Protein AF-A0A355CNF0-F1 (afdb_monomer)

Radius of gyration: 29.12 Å; Cα contacts (8 Å, |Δi|>4): 252; chains: 1; bounding box: 83×30×87 Å

Sequence (185 aa):
MKVRSLLGLTIGLTILCAWSLSVFAQSRQATGNSQMISWPQNVAQQPKSQLITWREFVEQGGGREIRTDYDLPEEFRNGFVYFNYKLSAIQAYIFNSGLSSYPPLNGGIESIDAALGEKYVKSGKAIKFYWNLGNSGLKYANDTQVRFSEKGTGRFGSTYLTAPFMTNEQISRILRSGRPIPQKN

Solvent-accessible surface area (backbone atoms only — not comparable to full-atom values): 11345 Å² total; per-residue (Å²): 132,88,79,90,87,81,84,87,86,89,83,82,89,85,90,89,81,87,84,89,84,89,78,91,76,87,78,76,92,75,94,71,96,68,85,74,79,75,71,76,83,71,69,73,69,69,76,75,62,89,60,46,27,44,49,56,40,44,76,68,25,43,46,100,87,48,49,66,42,59,67,54,60,67,51,40,31,61,1,46,40,29,44,45,83,50,101,45,33,42,34,38,41,27,27,41,55,84,59,96,70,79,85,72,59,44,90,85,43,61,20,54,59,62,72,59,51,51,52,34,21,74,70,58,48,18,37,32,42,36,41,38,70,32,74,82,18,58,77,30,56,82,45,90,56,74,46,70,90,51,87,29,32,39,32,41,35,31,38,32,43,38,32,65,81,46,53,72,66,57,47,44,52,30,61,69,48,55,38,77,35,65,73,76,129

Foldseek 3Di:
DDDDDDDDDDDDDDDDDDDDDDDDDDDDDDDDDDPPPPDPPPVVPPPPPPWDALLVCLVQCHDPPDFKDWDDDPQQNRFTWAWDDDPFKIKIKGFGVPDPDDDDDDPPHSHDDVVVSVVCLVVQRIKMKMAGNDPVLQVQQVPPDWDDPDQQWIDHRRMIIHRNPDHPVVRRRGVVRIDGRDHDD

Secondary structure (DSSP, 8-state):
-------------------------------------------------SPPBHHHHHHTT--SS--EE----HHHHTSBEEEEEETTEEEEEEE-TT-S--PPPSTTSS---HHHHHHHHHTTSEEEEEEE-SHHHHTTTT--S-EEEETTEEEETTEEEE-TTS-HHHHHHHHHT-EEPPP--

Nearest PDB structures (foldseek):
  6o09-assembly1_H-3  TM=2.555E-01  e=1.027E+00  Arabidopsis thaliana
  7eb4-assembly1_B  TM=2.083E-01  e=8.806E+00  Severe acute respiratory syndrome coronavirus 2

Mean predicted aligned error: 14.01 Å

pLDDT: mean 78.68, std 22.69, range [30.06, 98.62]

Structure (mmCIF, N/CA/C/O backbone):
data_AF-A0A355CNF0-F1
#
_entry.id   AF-A0A355CNF0-F1
#
loop_
_atom_site.group_PDB
_atom_site.id
_atom_site.type_symbol
_atom_site.label_atom_id
_atom_site.label_alt_id
_atom_site.label_comp_id
_atom_site.label_asym_id
_atom_site.label_entity_id
_atom_site.label_seq_id
_atom_site.pdbx_PDB_ins_code
_atom_site.Cartn_x
_atom_site.Cartn_y
_atom_site.Cartn_z
_atom_site.occupancy
_atom_site.B_iso_or_equiv
_atom_site.auth_seq_id
_atom_site.auth_comp_id
_atom_site.auth_asym_id
_atom_site.auth_atom_id
_atom_site.pdbx_PDB_model_num
ATOM 1 N N . MET A 1 1 ? -24.088 1.844 60.755 1.00 36.91 1 MET A N 1
ATOM 2 C CA . MET A 1 1 ? -25.258 1.806 61.664 1.00 36.91 1 MET A CA 1
ATOM 3 C C . MET A 1 1 ? -26.356 2.669 61.062 1.00 36.91 1 MET A C 1
ATOM 5 O O . MET A 1 1 ? -26.057 3.822 60.815 1.00 36.91 1 MET A O 1
ATOM 9 N N . LYS A 1 2 ? -27.553 2.085 60.858 1.00 36.38 2 LYS A N 1
ATOM 10 C CA . LYS A 1 2 ? -28.899 2.704 60.747 1.00 36.38 2 LYS A CA 1
ATOM 11 C C . LYS A 1 2 ? -29.110 3.881 59.750 1.00 36.38 2 LYS A C 1
ATOM 13 O O . LYS A 1 2 ? -28.390 4.854 59.806 1.00 36.38 2 LYS A O 1
ATOM 18 N N . VAL A 1 3 ? -30.152 3.954 58.911 1.00 39.88 3 VAL A N 1
ATOM 19 C CA . VAL A 1 3 ? -31.295 3.077 58.589 1.00 39.88 3 VAL A CA 1
ATOM 20 C C . VAL A 1 3 ? -32.157 3.801 57.521 1.00 39.88 3 VAL A C 1
ATOM 22 O O . VAL A 1 3 ? -32.338 5.003 57.655 1.00 39.88 3 VAL A O 1
ATOM 25 N N . ARG A 1 4 ? -32.742 3.032 56.575 1.00 43.66 4 ARG A N 1
ATOM 26 C CA . ARG A 1 4 ? -34.015 3.250 55.816 1.00 43.66 4 ARG A CA 1
ATOM 27 C C . ARG A 1 4 ? -34.110 4.433 54.832 1.00 43.66 4 ARG A C 1
ATOM 29 O O . ARG A 1 4 ? -33.494 5.457 55.043 1.00 43.66 4 ARG A O 1
ATOM 36 N N . SER A 1 5 ? -34.950 4.447 53.794 1.00 49.38 5 SER A N 1
ATOM 37 C CA . SER A 1 5 ? -35.846 3.534 53.041 1.00 49.38 5 SER A CA 1
ATOM 38 C C . SER A 1 5 ? -36.840 4.476 52.335 1.00 49.38 5 SER A C 1
ATOM 40 O O . SER A 1 5 ? -37.180 5.487 52.940 1.00 49.38 5 SER A O 1
ATOM 42 N N . LEU A 1 6 ? -37.291 4.146 51.117 1.00 44.94 6 LEU A N 1
ATOM 43 C CA . LEU A 1 6 ? -38.686 4.173 50.608 1.00 44.94 6 LEU A CA 1
ATOM 44 C C . LEU A 1 6 ? -38.668 4.371 49.075 1.00 44.94 6 LEU A C 1
ATOM 46 O O . LEU A 1 6 ? -38.054 5.308 48.583 1.00 44.94 6 LEU A O 1
ATOM 50 N N . LEU A 1 7 ? -39.097 3.349 48.313 1.00 42.34 7 LEU A N 1
ATOM 51 C CA . LEU A 1 7 ? -40.424 3.240 47.657 1.00 42.34 7 LEU A CA 1
ATOM 52 C C . LEU A 1 7 ? -40.545 4.250 46.494 1.00 42.34 7 LEU A C 1
ATOM 54 O O . LEU A 1 7 ? -40.505 5.446 46.717 1.00 42.34 7 LEU A O 1
ATOM 58 N N . GLY A 1 8 ? -40.602 3.871 45.216 1.00 41.47 8 GLY A N 1
ATOM 59 C CA . GLY A 1 8 ? -41.367 2.786 44.605 1.00 41.47 8 GLY A CA 1
ATOM 60 C C . GLY A 1 8 ? -42.727 3.333 44.175 1.00 41.47 8 GLY A C 1
ATOM 61 O O . GLY A 1 8 ? -43.531 3.602 45.053 1.00 41.47 8 GLY A O 1
ATOM 62 N N . LEU A 1 9 ? -42.992 3.489 42.869 1.00 44.53 9 LEU A N 1
ATOM 63 C CA . LEU A 1 9 ? -44.359 3.453 42.330 1.00 44.53 9 LEU A CA 1
ATOM 64 C C . LEU A 1 9 ? -44.397 3.293 40.795 1.00 44.53 9 LEU A C 1
ATOM 66 O O . LEU A 1 9 ? -43.860 4.094 40.036 1.00 44.53 9 LEU A O 1
ATOM 70 N N . THR A 1 10 ? -45.058 2.215 40.392 1.00 53.16 10 THR A N 1
ATOM 71 C CA . THR A 1 10 ? -45.581 1.812 39.078 1.00 53.16 10 THR A CA 1
ATOM 72 C C . THR A 1 10 ? -46.807 2.618 38.647 1.00 53.16 10 THR A C 1
ATOM 74 O O . THR A 1 10 ? -47.690 2.801 39.476 1.00 53.16 10 THR A O 1
ATOM 77 N N . ILE A 1 11 ? -46.938 2.918 37.346 1.00 49.69 11 ILE A N 1
ATOM 78 C CA . ILE A 1 11 ? -48.202 3.057 36.575 1.00 49.69 11 ILE A CA 1
ATOM 79 C C . ILE A 1 11 ? -47.820 2.664 35.123 1.00 49.69 11 ILE A C 1
ATOM 81 O O . ILE A 1 11 ? -46.829 3.181 34.623 1.00 49.69 11 ILE A O 1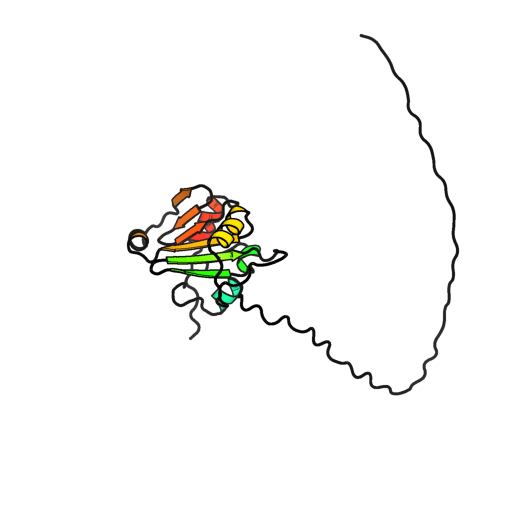
ATOM 85 N N . GLY A 1 12 ? -48.379 1.673 34.414 1.00 38.53 12 GLY A N 1
ATOM 86 C CA . GLY A 1 12 ? -49.783 1.280 34.220 1.00 38.53 12 GLY A CA 1
ATOM 87 C C . GLY A 1 12 ? -50.259 1.801 32.846 1.00 38.53 12 GLY A C 1
ATOM 88 O O . GLY A 1 12 ? -50.533 2.985 32.728 1.00 38.53 12 GLY A O 1
ATOM 89 N N . LEU A 1 13 ? -50.089 1.040 31.750 1.00 42.41 13 LEU A N 1
ATOM 90 C CA . LEU A 1 13 ? -51.150 0.401 30.926 1.00 42.41 13 LEU A CA 1
ATOM 91 C C . LEU A 1 13 ? -52.386 1.303 30.663 1.00 42.41 13 LEU A C 1
ATOM 93 O O . LEU A 1 13 ? -53.037 1.717 31.613 1.00 42.41 13 LEU A O 1
ATOM 97 N N . THR A 1 14 ? -52.806 1.612 29.424 1.00 47.91 14 THR A N 1
ATOM 98 C CA . THR A 1 14 ? -53.791 0.824 28.630 1.00 47.91 14 THR A CA 1
ATOM 99 C C . THR A 1 14 ? -54.139 1.545 27.293 1.00 47.91 14 THR A C 1
ATOM 101 O O . THR A 1 14 ? -54.145 2.769 27.278 1.00 47.91 14 THR A O 1
ATOM 104 N N . ILE A 1 15 ? -54.144 0.877 26.117 1.00 48.16 15 ILE A N 1
ATOM 105 C CA . ILE A 1 15 ? -55.213 0.183 25.319 1.00 48.16 15 ILE A CA 1
ATOM 106 C C . ILE A 1 15 ? -55.949 1.085 24.278 1.00 48.16 15 ILE A C 1
ATOM 108 O O . ILE A 1 15 ? -56.261 2.234 24.562 1.00 48.16 15 ILE A O 1
ATOM 112 N N . LEU A 1 16 ? -56.297 0.448 23.137 1.00 42.03 16 LEU A N 1
ATOM 113 C CA . LEU A 1 16 ? -57.424 0.653 22.183 1.00 42.03 16 LEU A CA 1
ATOM 114 C C . LEU A 1 16 ? -57.065 1.414 20.894 1.00 42.0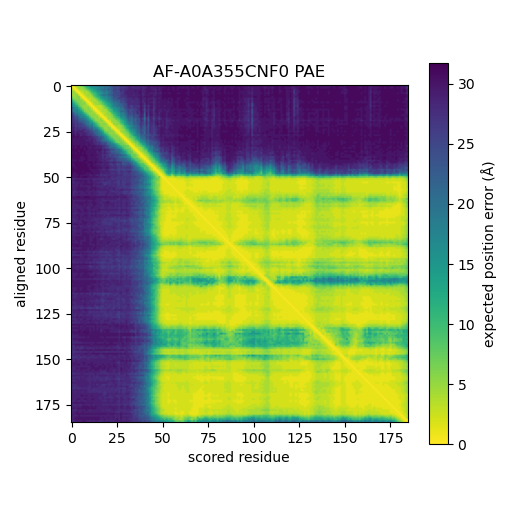3 16 LEU A C 1
ATOM 116 O O . LEU A 1 16 ? -56.409 2.439 20.952 1.00 42.03 16 LEU A O 1
ATOM 120 N N . CYS A 1 17 ? -57.511 1.054 19.685 1.00 39.25 17 CYS A N 1
ATOM 121 C CA . CYS A 1 17 ? -58.274 -0.065 19.100 1.00 39.25 17 CYS A CA 1
ATOM 122 C C . CYS A 1 17 ? -58.258 0.202 17.568 1.00 39.25 17 CYS A C 1
ATOM 124 O O . CYS A 1 17 ? -58.326 1.357 17.171 1.00 39.25 17 CYS A O 1
ATOM 126 N N . ALA A 1 18 ? -57.974 -0.765 16.690 1.00 42.16 18 ALA A N 1
ATOM 127 C CA . ALA A 1 18 ? -58.910 -1.703 16.049 1.00 42.16 18 ALA A CA 1
ATOM 128 C C . ALA A 1 18 ? -59.442 -1.257 14.661 1.00 42.16 18 ALA A C 1
ATOM 130 O O . ALA A 1 18 ? -59.510 -0.070 14.363 1.00 42.16 18 ALA A O 1
ATOM 131 N N . TRP A 1 19 ? -59.880 -2.276 13.899 1.00 39.56 19 TRP A N 1
ATOM 132 C CA . TRP A 1 19 ? -60.710 -2.275 12.674 1.00 39.56 19 TRP A CA 1
ATOM 133 C C . TRP A 1 19 ? -59.947 -2.066 11.348 1.00 39.56 19 TRP A C 1
ATOM 135 O O . TRP A 1 19 ? -59.514 -0.970 11.028 1.00 39.56 19 TRP A O 1
ATOM 145 N N . SER A 1 20 ? -59.549 -3.132 10.638 1.00 52.66 20 SER A N 1
ATOM 146 C CA . SER A 1 20 ? -60.327 -4.083 9.803 1.00 52.66 20 SER A CA 1
ATOM 147 C C . SER A 1 20 ? -60.539 -3.589 8.371 1.00 52.66 20 SER A C 1
ATOM 149 O O . SER A 1 20 ? -61.076 -2.505 8.192 1.00 52.66 20 SER A O 1
ATOM 151 N N . LEU A 1 21 ? -60.228 -4.433 7.380 1.00 46.16 21 LEU A N 1
ATOM 152 C CA . LEU A 1 21 ? -61.152 -4.836 6.308 1.00 46.16 21 LEU A CA 1
ATOM 153 C C . LEU A 1 21 ? -60.469 -5.855 5.385 1.00 46.16 21 LEU A C 1
ATOM 155 O O . LEU A 1 21 ? -59.469 -5.575 4.730 1.00 46.16 21 LEU A O 1
ATOM 159 N N . SER A 1 22 ? -61.044 -7.052 5.349 1.00 51.06 22 SER A N 1
ATOM 160 C CA . SER A 1 22 ? -60.783 -8.077 4.346 1.00 51.06 22 SER A CA 1
ATOM 161 C C . SER A 1 22 ? -61.485 -7.692 3.046 1.00 51.06 22 SER A C 1
ATOM 163 O O . SER A 1 22 ? -62.677 -7.396 3.075 1.00 51.06 22 SER A O 1
ATOM 165 N N . VAL A 1 23 ? -60.809 -7.806 1.905 1.00 46.62 23 VAL A N 1
ATOM 166 C CA . VAL A 1 23 ? -61.485 -8.039 0.622 1.00 46.62 23 VAL A CA 1
ATOM 167 C C . VAL A 1 23 ? -60.742 -9.151 -0.105 1.00 46.62 23 VAL A C 1
ATOM 169 O O . VAL A 1 23 ? -59.674 -8.955 -0.677 1.00 46.62 23 VAL A O 1
ATOM 172 N N . PHE A 1 24 ? -61.339 -10.341 -0.066 1.00 49.62 24 PHE A N 1
ATOM 173 C CA . PHE A 1 24 ? -61.146 -11.353 -1.092 1.00 49.62 24 PHE A CA 1
ATOM 174 C C . PHE A 1 24 ? -61.821 -10.834 -2.365 1.00 49.62 24 PHE A C 1
ATOM 176 O O . PHE A 1 24 ? -63.043 -10.720 -2.413 1.00 49.62 24 PHE A O 1
ATOM 183 N N . ALA A 1 25 ? -61.034 -10.535 -3.394 1.00 45.22 25 ALA A N 1
ATOM 184 C CA . ALA A 1 25 ? -61.531 -10.406 -4.754 1.00 45.22 25 ALA A CA 1
ATOM 185 C C . ALA A 1 25 ? -60.879 -11.502 -5.598 1.00 45.22 25 ALA A C 1
ATOM 187 O O . ALA A 1 25 ? -59.701 -11.457 -5.942 1.00 45.22 25 ALA A O 1
ATOM 188 N N . GLN A 1 26 ? -61.685 -12.517 -5.879 1.00 45.78 26 GLN A N 1
ATOM 189 C CA . GLN A 1 26 ? -61.442 -13.559 -6.861 1.00 45.78 26 GLN A CA 1
ATOM 190 C C . GLN A 1 26 ? -61.526 -12.908 -8.251 1.00 45.78 26 GLN A C 1
ATOM 192 O O . GLN A 1 26 ? -62.620 -12.590 -8.716 1.00 45.78 26 GLN A O 1
ATOM 197 N N . SER A 1 27 ? -60.398 -12.689 -8.927 1.00 42.53 27 SER A N 1
ATOM 198 C CA . SER A 1 27 ? -60.416 -12.398 -10.361 1.00 42.53 27 SER A CA 1
ATOM 199 C C . SER A 1 27 ? -60.321 -13.711 -11.133 1.00 42.53 27 SER A C 1
ATOM 201 O O . SER A 1 27 ? -59.364 -14.478 -11.037 1.00 42.53 27 SER A O 1
ATOM 203 N N . ARG A 1 28 ? -61.398 -13.991 -11.868 1.00 43.00 28 ARG A N 1
ATOM 204 C CA . ARG A 1 28 ? -61.492 -15.070 -12.846 1.00 43.00 28 ARG A CA 1
ATOM 205 C C . ARG A 1 28 ? -60.463 -14.852 -13.954 1.00 43.00 28 ARG A C 1
ATOM 207 O O . ARG A 1 28 ? -60.224 -13.724 -14.377 1.00 43.00 28 ARG A O 1
ATOM 214 N N . GLN A 1 29 ? -59.914 -15.960 -14.442 1.00 41.16 29 GLN A N 1
ATOM 215 C CA . GLN A 1 29 ? -59.133 -16.025 -15.669 1.00 41.16 29 GLN A CA 1
ATOM 216 C C . GLN A 1 29 ? -59.927 -15.423 -16.836 1.00 41.16 29 GLN A C 1
ATOM 218 O O . GLN A 1 29 ? -61.036 -15.865 -17.135 1.00 41.16 29 GLN A O 1
ATOM 223 N N . ALA A 1 30 ? -59.318 -14.456 -17.514 1.00 38.41 30 ALA A N 1
ATOM 224 C CA . ALA A 1 30 ? -59.622 -14.120 -18.893 1.00 38.41 30 ALA A CA 1
ATOM 225 C C . ALA A 1 30 ? -58.310 -14.233 -19.672 1.00 38.41 30 ALA A C 1
ATOM 227 O O . ALA A 1 30 ? -57.365 -13.472 -19.472 1.00 38.41 30 ALA A O 1
ATOM 228 N N . THR A 1 31 ? -58.247 -15.259 -20.510 1.00 43.94 31 THR A N 1
ATOM 229 C CA . THR A 1 31 ? -57.264 -15.453 -21.568 1.00 43.94 31 THR A CA 1
ATOM 230 C C . THR A 1 31 ? -57.331 -14.272 -22.534 1.00 43.94 31 THR A C 1
ATOM 232 O O . THR A 1 31 ? -58.357 -14.031 -23.164 1.00 43.94 31 THR A O 1
ATOM 235 N N . GLY A 1 32 ? -56.228 -13.544 -22.661 1.00 36.22 32 GLY A N 1
ATOM 236 C CA . GLY A 1 32 ? -56.069 -12.470 -23.632 1.00 36.22 32 GLY A CA 1
ATOM 237 C C . GLY A 1 32 ? -54.591 -12.153 -23.781 1.00 36.22 32 GLY A C 1
ATOM 238 O O . GLY A 1 32 ? -53.974 -11.623 -22.864 1.00 36.22 32 GLY A O 1
ATOM 239 N N . ASN A 1 33 ? -54.019 -12.557 -24.912 1.00 49.09 33 ASN A N 1
ATOM 240 C CA . ASN A 1 33 ? -52.617 -12.374 -25.266 1.00 49.09 33 ASN A CA 1
ATOM 241 C C . ASN A 1 33 ? -52.210 -10.898 -25.178 1.00 49.09 33 ASN A C 1
ATOM 243 O O . ASN A 1 33 ? -52.467 -10.127 -26.098 1.00 49.09 33 ASN A O 1
ATOM 247 N N . SER A 1 34 ? -51.504 -10.537 -24.112 1.00 42.00 34 SER A N 1
ATOM 248 C CA . SER A 1 34 ? -50.712 -9.314 -24.053 1.00 42.00 34 SER A CA 1
ATOM 249 C C . SER A 1 34 ? -49.273 -9.735 -23.822 1.00 42.00 34 SER A C 1
ATOM 251 O O . SER A 1 34 ? -48.887 -10.097 -22.712 1.00 42.00 34 SER A O 1
ATOM 253 N N . GLN A 1 35 ? -48.490 -9.734 -24.900 1.00 43.03 35 GLN A N 1
ATOM 254 C CA . GLN A 1 35 ? -47.038 -9.783 -24.824 1.00 43.03 35 GLN A CA 1
ATOM 255 C C . GLN A 1 35 ? -46.585 -8.609 -23.948 1.00 43.03 35 GLN A C 1
ATOM 257 O O . GLN A 1 35 ? -46.545 -7.465 -24.398 1.00 43.03 35 GLN A O 1
ATOM 262 N N . MET A 1 36 ? -46.266 -8.879 -22.681 1.00 34.03 36 MET A N 1
ATOM 263 C CA . MET A 1 36 ? -45.434 -7.967 -21.915 1.00 34.03 36 MET A CA 1
ATOM 264 C C . MET A 1 36 ? -44.067 -7.992 -22.580 1.00 34.03 36 MET A C 1
ATOM 266 O O . MET A 1 36 ? -43.316 -8.958 -22.459 1.00 34.03 36 MET A O 1
ATOM 270 N N . ILE A 1 37 ? -43.764 -6.923 -23.308 1.00 40.81 37 ILE A N 1
ATOM 271 C CA . ILE A 1 37 ? -42.395 -6.556 -23.636 1.00 40.81 37 ILE A CA 1
ATOM 272 C C . ILE A 1 37 ? -41.702 -6.363 -22.286 1.00 40.81 37 ILE A C 1
ATOM 274 O O . ILE A 1 37 ? -41.831 -5.316 -21.649 1.00 40.81 37 ILE A O 1
ATOM 278 N N . SER A 1 38 ? -41.027 -7.407 -21.803 1.00 36.28 38 SER A N 1
ATOM 279 C CA . SER A 1 38 ? -40.067 -7.279 -20.719 1.00 36.28 38 SER A CA 1
ATOM 280 C C . SER A 1 38 ? -38.923 -6.446 -21.276 1.00 36.28 38 SER A C 1
ATOM 282 O O . SER A 1 38 ? -38.042 -6.955 -21.970 1.00 36.28 38 SER A O 1
ATOM 284 N N . TRP A 1 39 ? -38.967 -5.142 -21.027 1.00 30.06 39 TRP A N 1
ATOM 285 C CA . TRP A 1 39 ? -37.783 -4.318 -21.170 1.00 30.06 39 TRP A CA 1
ATOM 286 C C . TRP A 1 39 ? -36.711 -4.942 -20.279 1.00 30.06 39 TRP A C 1
ATOM 288 O O . TRP A 1 39 ? -36.985 -5.157 -19.093 1.00 30.06 39 TRP A O 1
ATOM 298 N N . PRO A 1 40 ? -35.521 -5.280 -20.803 1.00 38.72 40 PRO A N 1
ATOM 299 C CA . PRO A 1 40 ? -34.427 -5.618 -19.918 1.00 38.72 40 PRO A CA 1
ATOM 300 C C . PRO A 1 40 ? -34.266 -4.418 -18.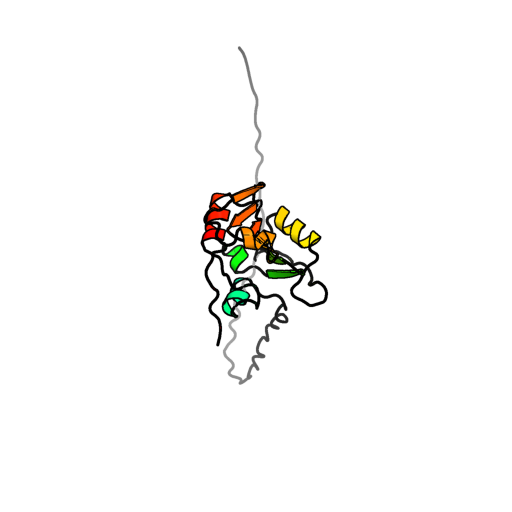988 1.00 38.72 40 PRO A C 1
ATOM 302 O O . PRO A 1 40 ? -34.101 -3.288 -19.458 1.00 38.72 40 PRO A O 1
ATOM 305 N N . GLN A 1 41 ? -34.363 -4.644 -17.674 1.00 39.53 41 GLN A N 1
ATOM 306 C CA . GLN A 1 41 ? -33.785 -3.721 -16.713 1.00 39.53 41 GLN A CA 1
ATOM 307 C C . GLN A 1 41 ? -32.301 -3.697 -17.045 1.00 39.53 41 GLN A C 1
ATOM 309 O O . GLN A 1 41 ? -31.515 -4.513 -16.570 1.00 39.53 41 GLN A O 1
ATOM 314 N N . ASN A 1 42 ? -31.941 -2.787 -17.942 1.00 42.16 42 ASN A N 1
ATOM 315 C CA . ASN A 1 42 ? -30.595 -2.320 -18.119 1.00 42.16 42 ASN A CA 1
ATOM 316 C C . ASN A 1 42 ? -30.309 -1.604 -16.804 1.00 42.16 42 ASN A C 1
ATOM 318 O O . ASN A 1 42 ? -30.567 -0.409 -16.658 1.00 42.16 42 ASN A O 1
ATOM 322 N N . VAL A 1 43 ? -29.935 -2.390 -15.788 1.00 44.34 43 VAL A N 1
ATOM 323 C CA . VAL A 1 43 ? -29.269 -1.897 -14.595 1.00 44.34 43 VAL A CA 1
ATOM 324 C C . VAL A 1 43 ? -28.077 -1.191 -15.189 1.00 44.34 43 VAL A C 1
ATOM 326 O O . VAL A 1 43 ? -27.150 -1.860 -15.637 1.00 44.34 43 VAL A O 1
ATOM 329 N N . ALA A 1 44 ? -28.200 0.127 -15.355 1.00 36.34 44 ALA A N 1
ATOM 330 C CA . ALA A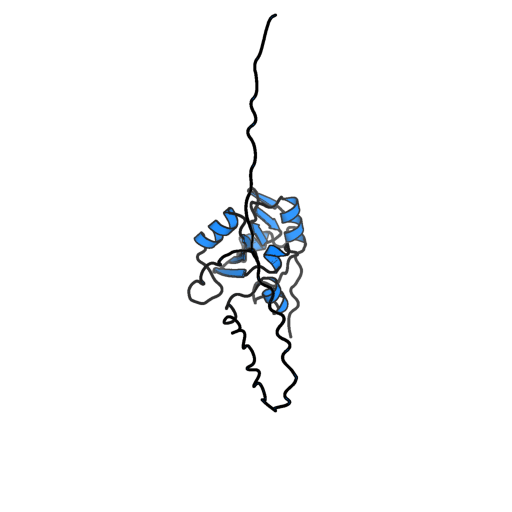 1 44 ? -27.179 0.947 -15.961 1.00 36.34 44 ALA A CA 1
ATOM 331 C C . ALA A 1 44 ? -25.916 0.628 -15.182 1.00 36.34 44 ALA A C 1
ATOM 333 O O . ALA A 1 44 ? -25.789 0.980 -14.008 1.00 36.34 44 ALA A O 1
ATOM 334 N N . GLN A 1 45 ? -25.062 -0.174 -15.810 1.00 37.00 45 GLN A N 1
ATOM 335 C CA . GLN A 1 45 ? -23.804 -0.601 -15.256 1.00 37.00 45 GLN A CA 1
ATOM 336 C C . GLN A 1 45 ? -23.099 0.715 -14.987 1.00 37.00 45 GLN A C 1
ATOM 338 O O . GLN A 1 45 ? -22.844 1.467 -15.932 1.00 37.00 45 GLN A O 1
ATOM 343 N N . GLN A 1 46 ? -22.940 1.060 -13.701 1.00 38.56 46 GLN A N 1
ATOM 344 C CA . GLN A 1 46 ? -22.242 2.278 -13.307 1.00 38.56 46 GLN A CA 1
ATOM 345 C C . GLN A 1 46 ? -20.996 2.350 -14.188 1.00 38.56 46 GLN A C 1
ATOM 347 O O . GLN A 1 46 ? -20.319 1.318 -14.298 1.00 38.56 46 GLN A O 1
ATOM 352 N N . PRO A 1 47 ? -20.748 3.480 -14.883 1.00 40.28 47 PRO A N 1
ATOM 353 C CA . PRO A 1 47 ? -19.630 3.583 -15.807 1.00 40.28 47 PRO A CA 1
ATOM 354 C C . PRO A 1 47 ? -18.417 3.046 -15.073 1.00 40.28 47 PRO A C 1
ATOM 356 O O . PRO A 1 47 ? -18.144 3.511 -13.964 1.00 40.28 47 PRO A O 1
ATOM 359 N N . LYS A 1 48 ? -17.826 1.976 -15.630 1.00 47.78 48 LYS A N 1
ATOM 360 C CA . LYS A 1 48 ? -16.785 1.181 -14.980 1.00 47.78 48 LYS A CA 1
ATOM 361 C C . LYS A 1 48 ? -15.822 2.183 -14.371 1.00 47.78 48 LYS A C 1
ATOM 363 O O . LYS A 1 48 ? -15.233 2.970 -15.115 1.00 47.78 48 LYS A O 1
ATOM 368 N N . SER A 1 49 ? -15.798 2.249 -13.038 1.00 58.16 49 SER A N 1
ATOM 369 C CA . SER A 1 49 ? -14.903 3.157 -12.336 1.00 58.16 49 SER A CA 1
ATOM 370 C C . SER A 1 49 ? -13.539 2.973 -12.988 1.00 58.16 49 SER A C 1
ATOM 372 O O . SER A 1 49 ? -13.102 1.837 -13.156 1.00 58.16 49 SER A O 1
ATOM 374 N N . GLN A 1 50 ? -12.899 4.055 -13.435 1.00 73.69 50 GLN A N 1
ATOM 375 C CA . GLN A 1 50 ? -11.543 3.965 -13.993 1.00 73.69 50 GLN A CA 1
ATOM 376 C C . GLN A 1 50 ? -10.564 3.351 -12.979 1.00 73.69 50 GLN A C 1
ATOM 378 O O . GLN A 1 50 ? -9.464 2.966 -13.343 1.00 73.69 50 GLN A O 1
ATOM 383 N N . LEU A 1 51 ? -10.974 3.260 -11.712 1.00 85.06 51 LEU A N 1
ATOM 384 C CA . LEU A 1 51 ? -10.264 2.567 -10.661 1.00 85.06 51 LEU A CA 1
ATOM 385 C C . LEU A 1 51 ? -10.465 1.061 -10.754 1.00 85.06 51 LEU A C 1
ATOM 387 O O . LEU A 1 51 ? -11.587 0.556 -10.739 1.00 85.06 51 LEU A O 1
ATOM 391 N N . ILE A 1 52 ? -9.343 0.364 -10.724 1.00 92.62 52 ILE A N 1
ATOM 392 C CA . ILE A 1 52 ? -9.268 -1.073 -10.508 1.00 92.62 52 ILE A CA 1
ATOM 393 C C . ILE A 1 52 ? -9.010 -1.367 -9.030 1.00 92.62 52 ILE A C 1
ATOM 395 O O . ILE A 1 52 ? -8.443 -0.561 -8.283 1.00 92.62 52 ILE A O 1
ATOM 399 N N . THR A 1 53 ? -9.434 -2.539 -8.589 1.00 95.44 53 THR A N 1
ATOM 400 C CA . THR A 1 53 ? -9.049 -3.087 -7.288 1.00 95.44 53 THR A CA 1
ATOM 401 C C . THR A 1 53 ? -7.630 -3.656 -7.326 1.00 95.44 53 THR A C 1
ATOM 403 O O . THR A 1 53 ? -7.095 -3.947 -8.399 1.00 95.44 53 THR A O 1
ATOM 406 N N . TRP A 1 54 ? -7.007 -3.877 -6.162 1.00 96.62 54 TRP A N 1
ATOM 407 C CA . TRP A 1 54 ? -5.713 -4.577 -6.114 1.00 96.62 54 TRP A CA 1
ATOM 408 C C . TRP A 1 54 ? -5.789 -5.972 -6.754 1.00 96.62 54 TRP A C 1
ATOM 410 O O . TRP A 1 54 ? -4.883 -6.373 -7.484 1.00 96.62 54 TRP A O 1
ATOM 420 N N . ARG A 1 55 ? -6.882 -6.712 -6.513 1.00 97.19 55 ARG A N 1
ATOM 421 C CA . ARG A 1 55 ? -7.126 -8.016 -7.142 1.00 97.19 55 ARG A CA 1
ATOM 422 C C . ARG A 1 55 ? -7.137 -7.905 -8.666 1.00 97.19 55 ARG A C 1
ATOM 424 O O . ARG A 1 55 ? -6.378 -8.624 -9.309 1.00 97.19 55 ARG A O 1
ATOM 431 N N . GLU A 1 56 ? -7.928 -6.992 -9.223 1.00 95.75 56 GLU A N 1
ATOM 432 C CA . GLU A 1 56 ? -8.004 -6.791 -10.675 1.00 95.75 56 GLU A CA 1
ATOM 433 C C . GLU A 1 56 ? -6.657 -6.359 -11.262 1.00 95.75 56 GLU A C 1
ATOM 435 O O . GLU A 1 56 ? -6.266 -6.865 -12.310 1.00 95.75 56 GLU A O 1
ATOM 440 N N . PHE A 1 57 ? -5.916 -5.482 -10.577 1.00 95.00 57 PHE A N 1
ATOM 441 C CA . PHE A 1 57 ? -4.567 -5.081 -10.981 1.00 95.00 57 PHE A CA 1
ATOM 442 C C . PHE A 1 57 ? -3.628 -6.288 -11.118 1.00 95.00 57 PHE A C 1
ATOM 444 O O . PHE A 1 57 ? -2.965 -6.455 -12.142 1.00 95.00 57 PHE A O 1
ATOM 451 N N . VAL A 1 58 ? -3.606 -7.171 -10.117 1.00 96.44 58 VAL A N 1
ATOM 452 C CA . VAL A 1 58 ? -2.792 -8.396 -10.139 1.00 96.44 58 VAL A CA 1
ATOM 453 C C . VAL A 1 58 ? -3.264 -9.357 -11.230 1.00 96.44 58 VAL A C 1
ATOM 455 O O . VAL A 1 58 ? -2.447 -9.887 -11.980 1.00 96.44 58 VAL A O 1
ATOM 458 N N . GLU A 1 59 ? -4.574 -9.563 -11.362 1.00 95.00 59 GLU A N 1
ATOM 459 C CA . GLU A 1 59 ? -5.168 -10.435 -12.383 1.00 95.00 59 GLU A CA 1
ATOM 460 C C . GLU A 1 59 ? -4.932 -9.927 -13.811 1.00 95.00 59 GLU A C 1
ATOM 462 O O . GLU A 1 59 ? -4.926 -10.717 -14.756 1.00 95.00 59 GLU A O 1
ATOM 467 N N . GLN A 1 60 ? -4.717 -8.626 -13.998 1.00 93.25 60 GLN A N 1
ATOM 468 C CA . GLN A 1 60 ? -4.338 -8.024 -15.278 1.00 93.25 60 GLN A CA 1
ATOM 469 C C . GLN A 1 60 ? -2.840 -8.168 -15.600 1.00 93.25 60 GLN A C 1
ATOM 471 O O . GLN A 1 60 ? -2.428 -7.803 -16.697 1.00 93.25 60 GLN A O 1
ATOM 476 N N . GLY A 1 61 ? -2.042 -8.765 -14.709 1.00 93.38 61 GLY A N 1
ATOM 477 C CA . GLY A 1 61 ? -0.595 -8.939 -14.883 1.00 93.38 61 GLY A CA 1
ATOM 478 C C . GLY A 1 61 ? 0.248 -7.877 -14.171 1.00 93.38 61 GLY A C 1
ATOM 479 O O . GLY A 1 61 ? 1.475 -7.871 -14.304 1.00 93.38 61 GLY A O 1
ATOM 480 N N . GLY A 1 62 ? -0.390 -7.014 -13.376 1.00 91.00 62 GLY A N 1
ATOM 481 C CA . GLY A 1 62 ? 0.257 -5.940 -12.638 1.00 91.00 62 GLY A CA 1
ATOM 482 C C . GLY A 1 62 ? 0.641 -4.763 -13.529 1.00 91.00 62 GLY A C 1
ATOM 483 O O . GLY A 1 62 ? 0.011 -4.479 -14.545 1.00 91.00 62 GLY A O 1
ATOM 484 N N . GLY A 1 63 ? 1.693 -4.054 -13.126 1.00 87.12 63 GLY A N 1
ATOM 485 C CA . GLY A 1 63 ? 2.211 -2.892 -13.839 1.00 87.12 63 GLY A CA 1
ATOM 486 C C . GLY A 1 63 ? 3.665 -3.101 -14.229 1.00 87.12 63 GLY A C 1
ATOM 487 O O . GLY A 1 63 ? 4.370 -3.916 -13.635 1.00 87.12 63 GLY A O 1
ATOM 488 N N . ARG A 1 64 ? 4.150 -2.304 -15.188 1.00 84.19 64 ARG A N 1
ATOM 489 C CA . ARG A 1 64 ? 5.537 -2.368 -15.685 1.00 84.19 64 ARG A CA 1
ATOM 490 C C . ARG A 1 64 ? 6.573 -2.504 -14.558 1.00 84.19 64 ARG A C 1
ATOM 492 O O . ARG A 1 64 ? 7.462 -3.354 -14.643 1.00 84.19 64 ARG A O 1
ATOM 499 N N . GLU A 1 65 ? 6.406 -1.685 -13.521 1.00 87.31 65 GLU A N 1
ATOM 500 C CA . GLU A 1 65 ? 7.325 -1.548 -12.387 1.00 87.31 65 GLU A CA 1
ATOM 501 C C . GLU A 1 65 ? 6.832 -2.237 -11.097 1.00 87.31 65 GLU A C 1
ATOM 503 O O . GLU A 1 65 ? 7.606 -2.419 -10.161 1.00 87.31 65 GLU A O 1
ATOM 508 N N . ILE A 1 66 ? 5.557 -2.640 -11.024 1.00 91.25 66 ILE A N 1
ATOM 509 C CA . ILE A 1 66 ? 4.994 -3.351 -9.866 1.00 91.25 66 ILE A CA 1
ATOM 510 C C . ILE A 1 66 ? 4.654 -4.770 -10.311 1.00 91.25 66 ILE A C 1
ATOM 512 O O . ILE A 1 66 ? 3.612 -5.019 -10.915 1.00 91.25 66 ILE A O 1
ATOM 516 N N . ARG A 1 67 ? 5.559 -5.695 -9.986 1.00 91.31 67 ARG A N 1
ATOM 517 C CA . ARG A 1 67 ? 5.489 -7.110 -10.381 1.00 91.31 67 ARG A CA 1
ATOM 518 C C . ARG A 1 67 ? 5.324 -8.060 -9.199 1.00 91.31 67 ARG A C 1
ATOM 520 O O . ARG A 1 67 ? 5.567 -9.253 -9.349 1.00 91.31 67 ARG A O 1
ATOM 527 N N . THR A 1 68 ? 4.940 -7.544 -8.036 1.00 94.69 68 THR A N 1
ATOM 528 C CA . THR A 1 68 ? 4.821 -8.324 -6.801 1.00 94.69 68 THR A CA 1
ATOM 529 C C . THR A 1 68 ? 3.403 -8.228 -6.253 1.00 94.69 68 THR A C 1
ATOM 531 O O . THR A 1 68 ? 2.920 -7.125 -6.001 1.00 94.69 68 THR A O 1
ATOM 534 N N . ASP A 1 69 ? 2.758 -9.378 -6.058 1.00 97.25 69 ASP A N 1
ATOM 535 C CA . ASP A 1 69 ? 1.506 -9.519 -5.314 1.00 97.25 69 ASP A CA 1
ATOM 536 C C . ASP A 1 69 ? 1.798 -9.829 -3.841 1.00 97.25 69 ASP A C 1
ATOM 538 O O . ASP A 1 69 ? 2.830 -10.418 -3.516 1.00 97.25 69 ASP A O 1
ATOM 542 N N . TYR A 1 70 ? 0.863 -9.475 -2.966 1.00 98.06 70 TYR A N 1
ATOM 543 C CA . TYR A 1 70 ? 0.909 -9.726 -1.532 1.00 98.06 70 TYR A CA 1
ATOM 544 C C . TYR A 1 70 ? -0.428 -10.314 -1.054 1.00 98.06 70 TYR A C 1
ATOM 546 O O . TYR A 1 70 ? -1.496 -9.995 -1.585 1.00 98.06 70 TYR A O 1
ATOM 554 N N . ASP A 1 71 ? -0.382 -11.135 -0.007 1.00 98.19 71 ASP A N 1
ATOM 555 C CA . ASP A 1 71 ? -1.564 -11.646 0.692 1.00 98.19 71 ASP A CA 1
ATOM 556 C C . ASP A 1 71 ? -2.164 -10.556 1.579 1.00 98.19 71 ASP A C 1
ATOM 558 O O . ASP A 1 71 ? -1.894 -10.460 2.778 1.00 98.19 71 ASP A O 1
ATOM 562 N N . LEU A 1 72 ? -2.954 -9.686 0.951 1.00 98.38 72 LEU A N 1
ATOM 563 C CA . LEU A 1 72 ? -3.682 -8.619 1.626 1.00 98.38 72 LEU A CA 1
ATOM 564 C C . LEU A 1 72 ? -4.954 -9.159 2.297 1.00 98.38 72 LEU A C 1
ATOM 566 O O . LEU A 1 72 ? -5.589 -10.057 1.741 1.00 98.38 72 LEU A O 1
ATOM 570 N N . PRO A 1 73 ? -5.385 -8.576 3.432 1.00 98.06 73 PRO A N 1
ATOM 571 C CA . PRO A 1 73 ? -6.739 -8.778 3.948 1.00 98.06 73 PRO A CA 1
ATOM 572 C C . PRO A 1 73 ? -7.797 -8.478 2.875 1.00 98.06 73 PRO A C 1
ATOM 574 O O . PRO A 1 73 ? -7.583 -7.601 2.034 1.00 98.06 73 PRO A O 1
ATOM 577 N N . GLU A 1 74 ? -8.930 -9.187 2.895 1.00 97.69 74 GLU A N 1
ATOM 578 C CA . GLU A 1 74 ? -9.953 -9.115 1.836 1.00 97.69 74 GLU A CA 1
ATOM 579 C C . GLU A 1 74 ? -10.470 -7.689 1.599 1.00 97.69 74 GLU A C 1
ATOM 581 O O . GLU A 1 74 ? -10.689 -7.295 0.452 1.00 97.69 74 GLU A O 1
ATOM 586 N N . GLU A 1 75 ? -10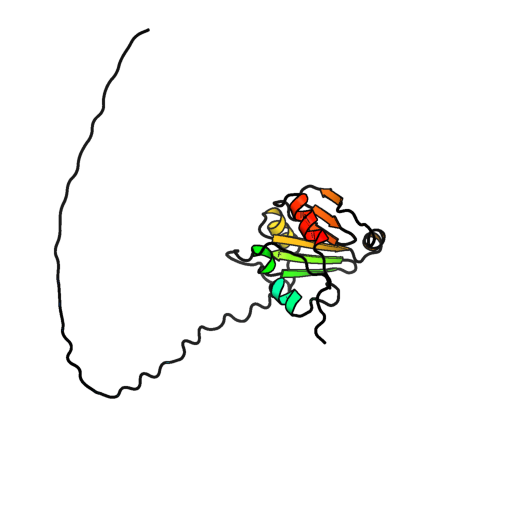.591 -6.882 2.653 1.00 97.19 75 GLU A N 1
ATOM 587 C CA . GLU A 1 75 ? -11.024 -5.488 2.559 1.00 97.19 75 GLU A CA 1
ATOM 588 C C . GLU A 1 75 ? -10.049 -4.598 1.771 1.00 97.19 75 GLU A C 1
ATOM 590 O O . GLU A 1 75 ? -10.462 -3.587 1.209 1.00 97.19 75 GLU A O 1
ATOM 595 N N . PHE A 1 76 ? -8.767 -4.967 1.691 1.00 98.25 76 PHE A N 1
ATOM 596 C CA . PHE A 1 76 ? -7.772 -4.277 0.864 1.00 98.25 76 PHE A CA 1
ATOM 597 C C . PHE A 1 76 ? -7.532 -5.008 -0.458 1.00 98.25 76 PHE A C 1
ATOM 599 O O . PHE A 1 76 ? -7.299 -4.364 -1.475 1.00 98.25 76 PHE A O 1
ATOM 606 N N . ARG A 1 77 ? -7.654 -6.341 -0.498 1.00 97.88 77 ARG A N 1
ATOM 607 C CA . ARG A 1 77 ? -7.553 -7.123 -1.740 1.00 97.88 77 ARG A CA 1
ATOM 608 C C . ARG A 1 77 ? -8.614 -6.699 -2.759 1.00 97.88 77 ARG A C 1
ATOM 610 O O . ARG A 1 77 ? -8.299 -6.575 -3.940 1.00 97.88 77 ARG A O 1
ATOM 617 N N . ASN A 1 78 ? -9.831 -6.434 -2.287 1.00 96.88 78 ASN A N 1
ATOM 618 C CA . ASN A 1 78 ? -10.962 -5.940 -3.085 1.00 96.88 78 ASN A CA 1
ATOM 619 C C . ASN A 1 78 ? -11.085 -4.411 -3.066 1.00 96.88 78 ASN A C 1
ATOM 621 O O . ASN A 1 78 ? -12.077 -3.850 -3.522 1.00 96.88 78 ASN A O 1
ATOM 625 N N . GLY A 1 79 ? -10.102 -3.739 -2.477 1.00 96.00 79 GLY A N 1
ATOM 626 C CA . GLY A 1 79 ? -10.040 -2.298 -2.362 1.00 96.00 79 GLY A CA 1
ATOM 627 C C . GLY A 1 79 ? -9.539 -1.636 -3.637 1.00 96.00 79 GLY A C 1
ATOM 628 O O . GLY A 1 79 ? -8.637 -2.172 -4.286 1.00 96.00 79 GLY A O 1
ATOM 629 N N . PHE A 1 80 ? -10.077 -0.460 -3.978 1.00 95.94 80 PHE A N 1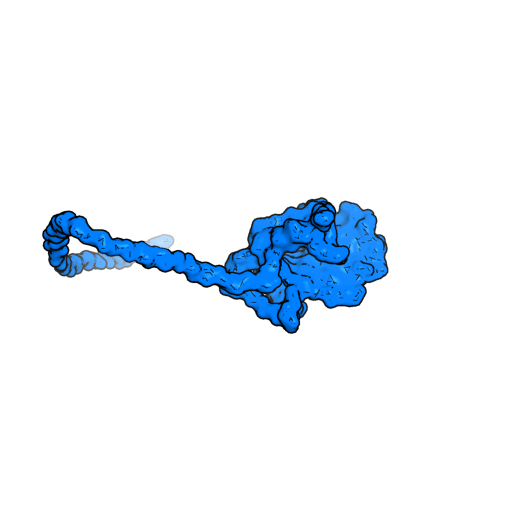
ATOM 630 C CA . PHE A 1 80 ? -9.544 0.351 -5.075 1.00 95.94 80 PHE A CA 1
ATOM 631 C C . PHE A 1 80 ? -8.117 0.809 -4.771 1.00 95.94 80 PHE A C 1
ATOM 633 O O . PHE A 1 80 ? -7.810 1.233 -3.649 1.00 95.94 80 PHE A O 1
ATOM 640 N N . VAL A 1 81 ? -7.255 0.730 -5.784 1.00 95.81 81 VAL A N 1
ATOM 641 C CA . VAL A 1 81 ? -5.855 1.142 -5.694 1.00 95.81 81 VAL A CA 1
ATOM 642 C C . VAL A 1 81 ? -5.604 2.414 -6.498 1.00 95.81 81 VAL A C 1
ATOM 644 O O . VAL A 1 81 ? -6.150 2.607 -7.579 1.00 95.81 81 VAL A O 1
ATOM 647 N N . TYR A 1 82 ? -4.758 3.281 -5.948 1.00 95.81 82 TYR A N 1
ATOM 648 C CA . TYR A 1 82 ? -4.247 4.474 -6.612 1.00 95.81 82 TYR A CA 1
ATOM 649 C C . TYR A 1 82 ? -2.724 4.454 -6.590 1.00 95.81 82 TYR A C 1
ATOM 651 O O . TYR A 1 82 ? -2.118 4.217 -5.541 1.00 95.81 82 TYR A O 1
ATOM 659 N N . PHE A 1 83 ? -2.112 4.767 -7.722 1.00 94.62 83 PHE A N 1
ATOM 660 C CA . PHE A 1 83 ? -0.676 4.794 -7.931 1.00 94.62 83 PHE A CA 1
ATOM 661 C C . PHE A 1 83 ? -0.153 6.222 -8.099 1.00 94.62 83 PHE A C 1
ATOM 663 O O . PHE A 1 83 ? -0.562 6.977 -8.977 1.00 94.62 83 PHE A O 1
ATOM 670 N N . ASN A 1 84 ? 0.837 6.579 -7.286 1.00 93.62 84 ASN A N 1
ATOM 671 C CA . ASN A 1 84 ? 1.589 7.817 -7.442 1.00 93.62 84 ASN A CA 1
ATOM 672 C C . ASN A 1 84 ? 3.022 7.474 -7.859 1.00 93.62 84 ASN A C 1
ATOM 674 O O . ASN A 1 84 ? 3.812 6.961 -7.061 1.00 93.62 84 ASN A O 1
ATOM 678 N N . TYR A 1 85 ? 3.352 7.772 -9.115 1.00 91.12 85 TYR A N 1
ATOM 679 C CA . TYR A 1 85 ? 4.676 7.545 -9.689 1.00 91.12 85 TYR A CA 1
ATOM 680 C C . TYR A 1 85 ? 5.577 8.760 -9.464 1.00 91.12 85 TYR A C 1
ATOM 682 O O . TYR A 1 85 ? 5.201 9.901 -9.734 1.00 91.12 85 TYR A O 1
ATOM 690 N N . LYS A 1 86 ? 6.789 8.512 -8.974 1.00 88.50 86 LYS A N 1
ATOM 691 C CA . LYS A 1 86 ? 7.870 9.494 -8.846 1.00 88.50 86 LYS A CA 1
ATOM 692 C C . LYS A 1 86 ? 9.110 8.949 -9.547 1.00 88.50 86 LYS A C 1
ATOM 694 O O . LYS A 1 86 ? 9.237 7.746 -9.741 1.00 88.50 86 LYS A O 1
ATOM 699 N N . LEU A 1 87 ? 10.059 9.832 -9.863 1.00 86.50 87 LEU A N 1
ATOM 700 C CA . LEU A 1 87 ? 11.306 9.495 -10.571 1.00 86.50 87 LEU A CA 1
ATOM 701 C C . LEU A 1 87 ? 12.053 8.274 -10.003 1.00 86.50 87 LEU A C 1
ATOM 703 O O . LEU A 1 87 ? 12.651 7.521 -10.759 1.00 86.50 87 LEU A O 1
ATOM 707 N N . SER A 1 88 ? 12.033 8.076 -8.684 1.00 88.44 88 SER A N 1
ATOM 708 C CA . SER A 1 88 ? 12.770 7.005 -7.999 1.00 88.44 88 SER A CA 1
ATOM 709 C C . SER A 1 88 ? 11.908 6.194 -7.032 1.00 88.44 88 SER A C 1
ATOM 711 O O . SER A 1 88 ? 12.435 5.486 -6.170 1.00 88.44 88 SER A O 1
ATOM 713 N N . ALA A 1 89 ? 10.584 6.307 -7.135 1.00 91.44 89 ALA A N 1
ATOM 714 C CA . ALA A 1 89 ? 9.689 5.617 -6.225 1.00 91.44 89 ALA A CA 1
ATOM 715 C C . ALA A 1 89 ? 8.284 5.450 -6.783 1.00 91.44 89 ALA A C 1
ATOM 717 O O . ALA A 1 89 ? 7.801 6.273 -7.558 1.00 91.44 89 ALA A O 1
ATOM 718 N N . ILE A 1 90 ? 7.599 4.426 -6.292 1.00 94.00 90 ILE A N 1
ATOM 719 C CA . ILE A 1 90 ? 6.186 4.199 -6.578 1.00 94.00 90 ILE A CA 1
ATOM 720 C C . ILE A 1 90 ? 5.450 4.063 -5.258 1.00 94.00 90 ILE A C 1
ATOM 722 O O . ILE A 1 90 ? 5.926 3.393 -4.342 1.00 94.00 90 ILE A O 1
ATOM 726 N N . GLN A 1 91 ? 4.300 4.716 -5.157 1.00 96.19 91 GLN A N 1
ATOM 727 C CA . GLN A 1 91 ? 3.381 4.596 -4.031 1.00 96.19 91 GLN A CA 1
ATOM 728 C C . GLN A 1 91 ? 2.087 3.966 -4.524 1.00 96.19 91 GLN A C 1
ATOM 730 O O . GLN A 1 91 ? 1.536 4.446 -5.509 1.00 96.19 91 GLN A O 1
ATOM 735 N N . ALA A 1 92 ? 1.595 2.941 -3.833 1.00 97.06 92 ALA A N 1
ATOM 736 C CA . ALA A 1 92 ? 0.242 2.430 -4.026 1.00 97.06 92 ALA A CA 1
ATOM 737 C C . ALA A 1 92 ? -0.564 2.655 -2.750 1.00 97.06 92 ALA A C 1
ATOM 739 O O . ALA A 1 92 ? -0.195 2.149 -1.689 1.00 97.06 92 ALA A O 1
ATOM 740 N N . TYR A 1 93 ? -1.656 3.402 -2.860 1.00 98.06 93 TYR A N 1
ATOM 741 C CA . TYR A 1 93 ? -2.647 3.565 -1.803 1.00 98.06 93 TYR A CA 1
ATOM 742 C C . TYR A 1 93 ? -3.806 2.617 -2.089 1.00 98.06 93 TYR A C 1
ATOM 744 O O . TYR A 1 93 ? -4.491 2.780 -3.096 1.00 98.06 93 TYR A O 1
ATOM 752 N N . ILE A 1 94 ? -4.017 1.634 -1.218 1.00 98.06 94 ILE A N 1
ATOM 753 C CA . ILE A 1 94 ? -5.074 0.631 -1.365 1.00 98.06 94 ILE A CA 1
ATOM 754 C C . ILE A 1 94 ? -6.137 0.926 -0.315 1.00 98.06 94 ILE A C 1
ATOM 756 O O . ILE A 1 94 ? -5.885 0.813 0.888 1.00 98.06 94 ILE A O 1
ATOM 760 N N . PHE A 1 95 ? -7.303 1.366 -0.767 1.00 97.81 95 PHE A N 1
ATOM 761 C CA . PHE A 1 95 ? -8.394 1.818 0.088 1.00 97.81 95 PHE A CA 1
ATOM 762 C C . PHE A 1 95 ? -9.283 0.648 0.480 1.00 97.81 95 PHE A C 1
ATOM 764 O O . PHE A 1 95 ? -9.496 -0.252 -0.317 1.00 97.81 95 PHE A O 1
ATOM 771 N N . ASN A 1 96 ? -9.843 0.673 1.684 1.00 96.19 96 ASN A N 1
ATOM 772 C CA . ASN A 1 96 ? -10.789 -0.345 2.131 1.00 96.19 96 ASN A CA 1
ATOM 773 C C . ASN A 1 96 ? -12.000 -0.428 1.169 1.00 96.19 96 ASN A C 1
ATOM 775 O O . ASN A 1 96 ? -12.521 0.602 0.736 1.00 96.19 96 ASN A O 1
ATOM 779 N N . SER A 1 97 ? -12.460 -1.634 0.830 1.00 93.81 97 SER A N 1
ATOM 780 C CA . SER A 1 97 ? -13.593 -1.888 -0.075 1.00 93.81 97 SER A CA 1
ATOM 781 C C . SER A 1 97 ? -14.962 -1.451 0.481 1.00 93.81 97 SER A C 1
ATOM 783 O O . SER A 1 97 ? -15.938 -1.399 -0.257 1.00 93.81 97 SER A O 1
ATOM 785 N N . GLY A 1 98 ? -15.057 -1.148 1.779 1.00 90.25 98 GLY A N 1
ATOM 786 C CA . GLY A 1 98 ? -16.290 -0.744 2.466 1.00 90.25 98 GLY A CA 1
ATOM 787 C C . GLY A 1 98 ? -16.472 0.767 2.643 1.00 90.25 98 GLY A C 1
ATOM 788 O O . GLY A 1 98 ? -17.261 1.187 3.491 1.00 90.25 98 GLY A O 1
ATOM 789 N N . LEU A 1 99 ? -15.721 1.607 1.924 1.00 90.25 99 LEU A N 1
ATOM 790 C CA . LEU A 1 99 ? -15.861 3.058 2.053 1.00 90.25 99 LEU A CA 1
ATOM 791 C C . LEU A 1 99 ? -17.147 3.555 1.390 1.00 90.25 99 LEU A C 1
ATOM 793 O O . LEU A 1 99 ? -17.476 3.178 0.272 1.00 90.25 99 LEU A O 1
ATOM 797 N N . SER A 1 100 ? -17.836 4.483 2.058 1.00 87.31 100 SER A N 1
ATOM 798 C CA . SER A 1 100 ? -19.027 5.145 1.512 1.00 87.31 100 SER A CA 1
ATOM 799 C C . SER A 1 100 ? -18.724 6.030 0.299 1.00 87.31 100 SER A C 1
ATOM 801 O O . SER A 1 100 ? -19.620 6.343 -0.479 1.00 87.31 100 SER A O 1
ATOM 803 N N . SER A 1 101 ? -17.472 6.463 0.149 1.00 87.75 101 SER A N 1
ATOM 804 C CA . SER A 1 101 ? -16.992 7.256 -0.981 1.00 87.75 101 SER A CA 1
ATOM 805 C C . SER A 1 101 ? -15.481 7.118 -1.127 1.00 87.75 101 SER A C 1
ATOM 807 O O . SER A 1 101 ? -14.766 7.057 -0.121 1.00 87.75 101 SER A O 1
ATOM 809 N N . TYR A 1 102 ? -15.000 7.172 -2.366 1.00 89.81 102 TYR A N 1
ATOM 810 C CA . TYR A 1 102 ? -13.580 7.127 -2.698 1.00 89.81 102 TYR A CA 1
ATOM 811 C C . TYR A 1 102 ? -13.071 8.499 -3.161 1.00 89.81 102 TYR A C 1
ATOM 813 O O . TYR A 1 102 ? -13.852 9.282 -3.709 1.00 89.81 102 TYR A O 1
ATOM 821 N N . PRO A 1 103 ? -11.783 8.823 -2.939 1.00 88.88 103 PRO A N 1
ATOM 822 C CA . PRO A 1 103 ? -11.199 10.061 -3.440 1.00 88.88 103 PRO A CA 1
ATOM 823 C C . PRO A 1 103 ? -11.329 10.208 -4.962 1.00 88.88 103 PRO A C 1
ATOM 825 O O . PRO A 1 103 ? -11.174 9.221 -5.688 1.00 88.88 103 PRO A O 1
ATOM 828 N N . PRO A 1 104 ? -11.551 11.432 -5.468 1.00 85.94 104 PRO A N 1
ATOM 829 C CA . PRO A 1 104 ? -11.510 11.676 -6.901 1.00 85.94 104 PRO A CA 1
ATOM 830 C C . PRO A 1 104 ? -10.094 11.448 -7.445 1.00 85.94 104 PRO A C 1
ATOM 832 O O . PRO A 1 104 ? -9.102 11.707 -6.759 1.00 85.94 104 PRO A O 1
ATOM 835 N N . LEU A 1 105 ? -10.015 10.988 -8.695 1.00 83.88 105 LEU A N 1
ATOM 836 C CA . LEU A 1 105 ? -8.754 10.867 -9.421 1.00 83.88 105 LEU A CA 1
ATOM 837 C C . LEU A 1 105 ? -8.091 12.233 -9.604 1.00 83.88 105 LEU A C 1
ATOM 839 O O . LEU A 1 105 ? -8.755 13.238 -9.871 1.00 83.88 105 LEU A O 1
ATOM 843 N N . ASN A 1 106 ? -6.764 12.252 -9.541 1.00 78.44 106 ASN A N 1
ATOM 844 C CA . ASN A 1 106 ? -5.964 13.409 -9.903 1.00 78.44 106 ASN A CA 1
ATOM 845 C C . ASN A 1 106 ? -5.664 13.377 -11.408 1.00 78.44 106 ASN A C 1
ATOM 847 O O . ASN A 1 106 ? -4.923 12.520 -11.886 1.00 78.44 106 ASN A O 1
ATOM 851 N N . GLY A 1 107 ? -6.260 14.299 -12.167 1.00 69.75 107 GLY A N 1
ATOM 852 C CA . GLY A 1 107 ? -5.994 14.439 -13.603 1.00 69.75 107 GLY A CA 1
ATOM 853 C C . GLY A 1 107 ? -6.465 13.269 -14.479 1.00 69.75 107 GLY A C 1
ATOM 854 O O . GLY A 1 107 ? -5.939 13.099 -15.572 1.00 69.75 107 GLY A O 1
ATOM 855 N N . GLY A 1 108 ? -7.427 12.457 -14.019 1.00 61.81 108 GLY A N 1
ATOM 856 C CA . GLY A 1 108 ? -8.004 11.345 -14.798 1.00 61.81 108 GLY A CA 1
ATOM 857 C C . GLY A 1 108 ? -7.100 10.116 -14.964 1.00 61.81 108 GLY A C 1
ATOM 858 O O . GLY A 1 108 ? -7.428 9.214 -15.728 1.00 61.81 108 GLY A O 1
ATOM 859 N N . ILE A 1 109 ? -5.970 10.077 -14.259 1.00 70.12 109 ILE A N 1
ATOM 860 C CA . ILE A 1 109 ? -5.081 8.914 -14.142 1.00 70.12 109 ILE A CA 1
ATOM 861 C C . ILE A 1 109 ? -5.370 8.258 -12.788 1.00 70.12 109 ILE A C 1
ATOM 863 O O . ILE A 1 109 ? -5.837 8.952 -11.889 1.00 70.12 109 ILE A O 1
ATOM 867 N N . GLU A 1 110 ? -5.084 6.961 -12.625 1.00 82.19 110 GLU A N 1
ATOM 868 C CA . GLU A 1 110 ? -5.152 6.194 -11.364 1.00 82.19 110 GLU A CA 1
ATOM 869 C C . GLU A 1 110 ? -4.200 6.743 -10.275 1.00 82.19 110 GLU A C 1
ATOM 871 O O . GLU A 1 110 ? -3.346 6.037 -9.762 1.00 82.19 110 GLU A O 1
ATOM 876 N N . SER A 1 111 ? -4.306 8.020 -9.922 1.00 89.06 111 SER A N 1
ATOM 877 C CA . SER A 1 111 ? -3.465 8.751 -8.978 1.00 89.06 111 SER A CA 1
ATOM 878 C C . SER A 1 111 ? -4.347 9.615 -8.085 1.00 89.06 111 SER A C 1
ATOM 880 O O . SER A 1 111 ? -5.449 10.008 -8.469 1.00 89.06 111 SER A O 1
ATOM 882 N N . ILE A 1 112 ? -3.859 9.932 -6.888 1.00 92.75 112 ILE A N 1
ATOM 883 C CA . ILE A 1 112 ? -4.508 10.842 -5.934 1.00 92.75 112 ILE A CA 1
ATOM 884 C C . ILE A 1 112 ? -3.520 11.869 -5.412 1.00 92.75 112 ILE A C 1
ATOM 886 O O . ILE A 1 112 ? -2.308 11.644 -5.397 1.00 92.75 112 ILE A O 1
ATOM 890 N N . ASP A 1 113 ? -4.049 12.974 -4.888 1.00 92.69 113 ASP A N 1
ATOM 891 C CA . ASP A 1 113 ? -3.267 13.845 -4.017 1.00 92.69 113 ASP A CA 1
ATOM 892 C C . ASP A 1 113 ? -2.636 13.025 -2.877 1.00 92.69 113 ASP A C 1
ATOM 894 O O . ASP A 1 113 ? -3.316 12.310 -2.133 1.00 92.69 113 ASP A O 1
ATOM 898 N N . ALA A 1 114 ? -1.311 13.111 -2.747 1.00 93.00 114 ALA A N 1
ATOM 899 C CA . ALA A 1 114 ? -0.572 12.290 -1.795 1.00 93.00 114 ALA A CA 1
ATOM 900 C C . ALA A 1 114 ? -0.944 12.640 -0.348 1.00 93.00 114 ALA A C 1
ATOM 902 O O . ALA A 1 114 ? -1.065 11.745 0.487 1.00 93.00 114 ALA A O 1
ATOM 903 N N . ALA A 1 115 ? -1.173 13.922 -0.041 1.00 95.19 115 ALA A N 1
ATOM 904 C CA . ALA A 1 115 ? -1.554 14.337 1.306 1.00 95.19 115 ALA A CA 1
ATOM 905 C C . ALA A 1 115 ? -2.929 13.774 1.697 1.00 95.19 115 ALA A C 1
ATOM 907 O O . ALA A 1 115 ? -3.125 13.365 2.845 1.00 95.19 115 ALA A O 1
ATOM 908 N N . LEU A 1 116 ? -3.863 13.696 0.747 1.00 95.56 116 LEU A N 1
ATOM 909 C CA . LEU A 1 116 ? -5.139 13.017 0.922 1.00 95.56 116 LEU A CA 1
ATOM 910 C C . LEU A 1 116 ? -4.945 11.514 1.154 1.00 95.56 116 LEU A C 1
ATOM 912 O O . LEU A 1 116 ? -5.476 10.997 2.136 1.00 95.56 116 LEU A O 1
ATOM 916 N N . GLY A 1 117 ? -4.139 10.832 0.337 1.00 96.06 117 GLY A N 1
ATOM 917 C CA . GLY A 1 117 ? -3.807 9.415 0.534 1.00 96.06 117 GLY A CA 1
ATOM 918 C C . GLY A 1 117 ? -3.260 9.123 1.936 1.00 96.06 117 GLY A C 1
ATOM 919 O O . GLY A 1 117 ? -3.757 8.235 2.632 1.00 96.06 117 GLY A O 1
ATOM 920 N N . GLU A 1 118 ? -2.314 9.934 2.421 1.00 97.31 118 GLU A N 1
ATOM 921 C CA . GLU A 1 118 ? -1.770 9.798 3.780 1.00 97.31 118 GLU A CA 1
ATOM 922 C C . GLU A 1 118 ? -2.830 9.992 4.879 1.00 97.31 118 GLU A C 1
ATOM 924 O O . GLU A 1 118 ? -2.765 9.325 5.913 1.00 97.31 118 GLU A O 1
ATOM 929 N N . LYS A 1 119 ? -3.828 10.869 4.689 1.00 97.38 119 LYS A N 1
ATOM 930 C CA . LYS A 1 119 ? -4.938 11.022 5.653 1.00 97.38 119 LYS A CA 1
ATOM 931 C C . LYS A 1 119 ? -5.764 9.734 5.765 1.00 97.38 119 LYS A C 1
ATOM 933 O O . LYS A 1 119 ? -6.131 9.337 6.873 1.00 97.38 119 LYS A O 1
ATOM 938 N N . TYR A 1 120 ? -6.026 9.052 4.651 1.00 97.62 120 TYR A N 1
ATOM 939 C CA . TYR A 1 120 ? -6.748 7.776 4.666 1.00 97.62 120 TYR A CA 1
ATOM 940 C C . TYR A 1 120 ? -5.930 6.658 5.318 1.00 97.62 120 TYR A C 1
ATOM 942 O O . TYR A 1 120 ? -6.474 5.909 6.128 1.00 97.62 120 TYR A O 1
ATOM 950 N N . VAL A 1 121 ? -4.619 6.609 5.067 1.00 97.88 121 VAL A N 1
ATOM 951 C CA . VAL A 1 121 ? -3.715 5.653 5.729 1.00 97.88 121 VAL A CA 1
ATOM 952 C C . VAL A 1 121 ? -3.696 5.870 7.242 1.00 97.88 121 VAL A C 1
ATOM 954 O O . VAL A 1 121 ? -3.893 4.932 8.012 1.00 97.88 121 VAL A O 1
ATOM 957 N N . LYS A 1 122 ? -3.537 7.122 7.688 1.00 96.56 122 LYS A N 1
ATOM 958 C CA . LYS A 1 122 ? -3.536 7.471 9.119 1.00 96.56 122 LYS A CA 1
ATOM 959 C C . LYS A 1 122 ? -4.856 7.141 9.817 1.00 96.56 122 LYS A C 1
ATOM 961 O O . LYS A 1 122 ? -4.838 6.791 10.991 1.00 96.56 122 LYS A O 1
ATOM 966 N N . SER A 1 123 ? -5.982 7.239 9.110 1.00 95.75 123 SER A N 1
ATOM 967 C CA . SER A 1 123 ? -7.306 6.885 9.647 1.00 95.75 123 SER A CA 1
ATOM 968 C C . SER A 1 123 ? -7.640 5.390 9.567 1.00 95.75 123 SER A C 1
ATOM 970 O O . SER A 1 123 ? -8.725 4.995 9.985 1.00 95.75 123 SER A O 1
ATOM 972 N N . GLY A 1 124 ? -6.742 4.560 9.027 1.00 95.94 124 GLY A N 1
ATOM 973 C CA . GLY A 1 124 ? -6.951 3.121 8.848 1.00 95.94 124 GLY A CA 1
ATOM 974 C C . GLY A 1 124 ? -7.927 2.744 7.734 1.00 95.94 124 GLY A C 1
ATOM 975 O O . GLY A 1 124 ? -8.309 1.587 7.596 1.00 95.94 124 GLY A O 1
ATOM 976 N N . LYS A 1 125 ? -8.316 3.716 6.908 1.00 97.31 125 LYS A N 1
ATOM 977 C CA . LYS A 1 125 ? -9.195 3.519 5.751 1.00 97.31 125 LYS A CA 1
ATOM 978 C C . LYS A 1 125 ? -8.439 3.093 4.491 1.00 97.31 125 LYS A C 1
ATOM 980 O O . LYS A 1 125 ? -9.069 2.764 3.491 1.00 97.31 125 LYS A O 1
ATOM 985 N N . ALA A 1 126 ? -7.111 3.119 4.529 1.00 98.38 126 ALA A N 1
ATOM 986 C CA . ALA A 1 126 ? -6.239 2.645 3.466 1.00 98.38 126 ALA A CA 1
ATOM 987 C C . ALA A 1 126 ? -4.947 2.055 4.047 1.00 98.38 126 ALA A C 1
ATOM 989 O O . ALA A 1 126 ? -4.557 2.373 5.173 1.00 98.38 126 ALA A O 1
ATOM 990 N N . ILE A 1 127 ? -4.258 1.250 3.245 1.00 98.62 127 ILE A N 1
ATOM 991 C CA . ILE A 1 127 ? -2.851 0.888 3.442 1.00 98.62 127 ILE A CA 1
ATOM 992 C C . ILE A 1 127 ? -2.009 1.503 2.329 1.00 98.62 127 ILE A C 1
ATOM 994 O O . ILE A 1 127 ? -2.526 1.848 1.263 1.00 98.62 127 ILE A O 1
ATOM 998 N N . LYS A 1 128 ? -0.705 1.640 2.568 1.00 98.44 128 LYS A N 1
ATOM 999 C CA . LYS A 1 128 ? 0.224 2.183 1.577 1.00 98.44 128 LYS A CA 1
ATOM 1000 C C . LYS A 1 128 ? 1.411 1.266 1.369 1.00 98.44 128 LYS A C 1
ATOM 1002 O O . LYS A 1 128 ? 2.156 1.013 2.314 1.00 98.44 128 LYS A O 1
ATOM 1007 N N . PHE A 1 129 ? 1.632 0.871 0.123 1.00 98.00 129 PHE A N 1
ATOM 1008 C CA . PHE A 1 129 ? 2.920 0.355 -0.316 1.00 98.00 129 PHE A CA 1
ATOM 1009 C C . PHE A 1 129 ? 3.787 1.479 -0.870 1.00 98.00 129 PHE A C 1
ATOM 1011 O O . PHE A 1 129 ? 3.300 2.397 -1.532 1.00 98.00 129 PHE A O 1
ATOM 1018 N N . TYR A 1 130 ? 5.086 1.391 -0.609 1.00 96.00 130 TYR A N 1
ATOM 1019 C CA . TYR A 1 130 ? 6.099 2.246 -1.211 1.00 96.00 130 TYR A CA 1
ATOM 1020 C C . TYR A 1 130 ? 7.270 1.390 -1.685 1.00 96.00 130 TYR A C 1
ATOM 1022 O O . TYR A 1 130 ? 7.910 0.707 -0.885 1.00 96.00 130 TYR A O 1
ATOM 1030 N N . TRP A 1 131 ? 7.563 1.443 -2.980 1.00 94.12 131 TRP A N 1
ATOM 1031 C CA . TRP A 1 131 ? 8.732 0.804 -3.577 1.00 94.12 131 TRP A CA 1
ATOM 1032 C C . TRP A 1 131 ? 9.805 1.861 -3.809 1.00 94.12 131 TRP A C 1
ATOM 1034 O O . TRP A 1 131 ? 9.606 2.794 -4.589 1.00 94.12 131 TRP A O 1
ATOM 1044 N N . ASN A 1 132 ? 10.941 1.723 -3.123 1.00 90.62 132 ASN A N 1
ATOM 1045 C CA . ASN A 1 132 ? 12.106 2.575 -3.340 1.00 90.62 132 ASN A CA 1
ATOM 1046 C C . ASN A 1 132 ? 12.928 2.029 -4.514 1.00 90.62 132 ASN A C 1
ATOM 1048 O O . ASN A 1 132 ? 13.663 1.055 -4.351 1.00 90.62 132 ASN A O 1
ATOM 1052 N N . LEU A 1 133 ? 12.808 2.662 -5.679 1.00 86.00 133 LEU A N 1
ATOM 1053 C CA . LEU A 1 133 ? 13.531 2.282 -6.897 1.00 86.00 133 LEU A CA 1
ATOM 1054 C C . LEU A 1 133 ? 14.891 2.989 -7.018 1.00 86.00 133 LEU A C 1
ATOM 1056 O O . LEU A 1 133 ? 15.671 2.690 -7.916 1.00 86.00 133 LEU A O 1
ATOM 1060 N N . GLY A 1 134 ? 15.190 3.931 -6.120 1.00 82.94 134 GLY A N 1
ATOM 1061 C CA . GLY A 1 134 ? 16.481 4.606 -6.075 1.00 82.94 134 GLY A CA 1
ATOM 1062 C C . GLY A 1 134 ? 17.597 3.738 -5.486 1.00 82.94 134 GLY A C 1
ATOM 1063 O O . GLY A 1 134 ? 17.366 2.708 -4.850 1.00 82.94 134 GLY A O 1
ATOM 1064 N N . ASN A 1 135 ? 18.837 4.219 -5.606 1.00 78.44 135 ASN A N 1
ATOM 1065 C CA . ASN A 1 135 ? 20.040 3.534 -5.107 1.00 78.44 135 ASN A CA 1
ATOM 1066 C C . ASN A 1 135 ? 19.958 3.162 -3.613 1.00 78.44 135 ASN A C 1
ATOM 1068 O O . ASN A 1 135 ? 20.460 2.120 -3.191 1.00 78.44 135 ASN A O 1
ATOM 1072 N N . SER A 1 136 ? 19.289 3.990 -2.802 1.00 76.69 136 SER A N 1
ATOM 1073 C CA . SER A 1 136 ? 19.074 3.719 -1.376 1.00 76.69 136 SER A CA 1
ATOM 1074 C C . SER A 1 136 ? 18.098 2.569 -1.116 1.00 76.69 136 SER A C 1
ATOM 1076 O O . SER A 1 136 ? 18.168 1.953 -0.057 1.00 76.69 136 SER A O 1
ATOM 1078 N N . GLY A 1 137 ? 17.205 2.255 -2.055 1.00 72.19 137 GLY A N 1
ATOM 1079 C CA . GLY A 1 137 ? 16.350 1.071 -2.016 1.00 72.19 137 GLY A CA 1
ATOM 1080 C C . GLY A 1 137 ? 17.122 -0.183 -2.407 1.00 72.19 137 GLY A C 1
ATOM 1081 O O . GLY A 1 137 ? 17.098 -1.168 -1.668 1.00 72.19 137 GLY A O 1
ATOM 1082 N N . LEU A 1 138 ? 17.881 -0.101 -3.506 1.00 74.06 138 LEU A N 1
ATOM 1083 C CA . LEU A 1 138 ? 18.678 -1.206 -4.055 1.00 74.06 138 LEU A CA 1
ATOM 1084 C C . LEU A 1 138 ? 19.708 -1.760 -3.066 1.00 74.06 138 LEU A C 1
ATOM 1086 O O . LEU A 1 138 ? 19.907 -2.972 -3.013 1.00 74.06 138 LEU A O 1
ATOM 1090 N N . LYS A 1 139 ? 20.293 -0.909 -2.210 1.00 77.81 139 LYS A N 1
ATOM 1091 C CA . LYS A 1 139 ? 21.215 -1.339 -1.139 1.00 77.81 139 LYS A CA 1
ATOM 1092 C C . LYS A 1 139 ? 20.628 -2.430 -0.231 1.00 77.81 139 LYS A C 1
ATOM 1094 O O . LYS A 1 139 ? 21.376 -3.196 0.367 1.00 77.81 139 LYS A O 1
ATOM 1099 N N . TYR A 1 140 ? 19.307 -2.490 -0.109 1.00 78.69 140 TYR A N 1
ATOM 1100 C CA . TYR A 1 140 ? 18.625 -3.420 0.780 1.00 78.69 140 TYR A CA 1
ATOM 1101 C C . TYR A 1 140 ? 17.843 -4.481 0.014 1.00 78.69 140 TYR A C 1
ATOM 1103 O O . TYR A 1 140 ? 17.106 -5.218 0.645 1.00 78.69 140 TYR A O 1
ATOM 1111 N N . ALA A 1 141 ? 17.986 -4.596 -1.311 1.00 74.50 141 ALA A N 1
ATOM 1112 C CA . ALA A 1 141 ? 17.227 -5.562 -2.110 1.00 74.50 141 ALA A CA 1
ATOM 1113 C C . ALA A 1 141 ? 17.380 -7.016 -1.613 1.00 74.50 141 ALA A C 1
ATOM 1115 O O . ALA A 1 141 ? 16.443 -7.797 -1.721 1.00 74.50 141 ALA A O 1
ATOM 1116 N N . ASN A 1 142 ? 18.526 -7.340 -1.004 1.00 77.75 142 ASN A N 1
ATOM 1117 C CA . ASN A 1 142 ? 18.839 -8.665 -0.460 1.00 77.75 142 ASN A CA 1
ATOM 1118 C C . ASN A 1 142 ? 18.532 -8.809 1.044 1.00 77.75 142 ASN A C 1
ATOM 1120 O O . ASN A 1 142 ? 18.943 -9.789 1.663 1.00 77.75 142 ASN A O 1
ATOM 1124 N N . ASP A 1 143 ? 17.877 -7.827 1.668 1.00 82.94 143 ASP A N 1
ATOM 1125 C CA . ASP A 1 143 ? 17.557 -7.882 3.095 1.00 82.94 143 ASP A CA 1
ATOM 1126 C C . ASP A 1 143 ? 16.459 -8.923 3.356 1.00 82.94 143 ASP A C 1
ATOM 1128 O O . ASP A 1 143 ? 15.347 -8.820 2.841 1.00 82.94 143 ASP A O 1
ATOM 1132 N N . THR A 1 144 ? 16.770 -9.933 4.169 1.00 85.00 144 THR A N 1
ATOM 1133 C CA . THR A 1 144 ? 15.875 -11.071 4.458 1.00 85.00 144 THR A CA 1
ATOM 1134 C C . THR A 1 144 ? 15.031 -10.869 5.720 1.00 85.00 144 THR A C 1
ATOM 1136 O O . THR A 1 144 ? 14.173 -11.699 6.062 1.00 85.00 144 THR A O 1
ATOM 1139 N N . GLN A 1 145 ? 15.214 -9.739 6.401 1.00 91.81 145 GLN A N 1
ATOM 1140 C CA . GLN A 1 145 ? 14.483 -9.385 7.609 1.00 91.81 145 GLN A CA 1
ATOM 1141 C C . GLN A 1 145 ? 13.518 -8.228 7.366 1.00 91.81 145 GLN A C 1
ATOM 1143 O O . GLN A 1 145 ? 13.817 -7.285 6.636 1.00 91.81 145 GLN A O 1
ATOM 1148 N N . VAL A 1 146 ? 12.355 -8.298 8.018 1.00 94.19 146 VAL A N 1
ATOM 1149 C CA . VAL A 1 146 ? 11.430 -7.167 8.075 1.00 94.19 146 VAL A CA 1
ATOM 1150 C C . VAL A 1 146 ? 11.909 -6.223 9.173 1.00 94.19 146 VAL A C 1
ATOM 1152 O O . VAL A 1 146 ? 12.066 -6.648 10.318 1.00 94.19 146 VAL A O 1
ATOM 1155 N N . ARG A 1 147 ? 12.145 -4.954 8.836 1.00 93.62 147 ARG A N 1
ATOM 1156 C CA . ARG A 1 147 ? 12.579 -3.918 9.786 1.00 93.62 147 ARG A CA 1
ATOM 1157 C C . ARG A 1 147 ? 11.469 -2.907 10.023 1.00 93.62 147 ARG A C 1
ATOM 1159 O O . ARG A 1 147 ? 10.775 -2.525 9.086 1.00 93.62 147 ARG A O 1
ATOM 1166 N N . PHE A 1 148 ? 11.362 -2.427 11.255 1.00 94.31 148 PHE A N 1
ATOM 1167 C CA . PHE A 1 148 ? 10.376 -1.429 11.661 1.00 94.31 148 PHE A CA 1
ATOM 1168 C C . PHE A 1 148 ? 11.105 -0.166 12.102 1.00 94.31 148 PHE A C 1
ATOM 1170 O O . PHE A 1 148 ? 11.886 -0.202 13.049 1.00 94.31 148 PHE A O 1
ATOM 1177 N N . SER A 1 149 ? 10.889 0.938 11.389 1.00 84.06 149 SER A N 1
ATOM 1178 C CA . SER A 1 149 ? 11.446 2.250 11.749 1.00 84.06 149 SER A CA 1
ATOM 1179 C C . SER A 1 149 ? 10.478 3.087 12.581 1.00 84.06 149 SER A C 1
ATOM 1181 O O . SER A 1 149 ? 10.899 3.978 13.308 1.00 84.06 149 SER A O 1
ATOM 1183 N N . GLU A 1 150 ? 9.182 2.811 12.465 1.00 88.00 150 GLU A N 1
ATOM 1184 C CA . GLU A 1 150 ? 8.103 3.540 13.126 1.00 88.00 150 GLU A CA 1
ATOM 1185 C C . GLU A 1 150 ? 6.895 2.613 13.317 1.00 88.00 150 GLU A C 1
ATOM 1187 O O . GLU A 1 150 ? 6.771 1.576 12.655 1.00 88.00 150 GLU A O 1
ATOM 1192 N N . LYS A 1 151 ? 5.992 2.976 14.235 1.00 88.81 151 LYS A N 1
ATOM 1193 C CA . LYS A 1 151 ? 4.793 2.178 14.510 1.00 88.81 151 LYS A CA 1
ATOM 1194 C C . LYS A 1 151 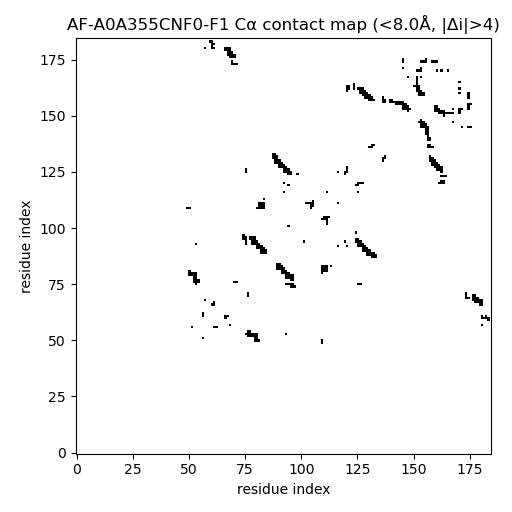? 3.936 2.065 13.248 1.00 88.81 151 LYS A C 1
ATOM 1196 O O . LYS A 1 151 ? 3.504 3.074 12.698 1.00 88.81 151 LYS A O 1
ATOM 1201 N N . GLY A 1 152 ? 3.646 0.830 12.845 1.00 93.38 152 GLY A N 1
ATOM 1202 C CA . GLY A 1 152 ? 2.784 0.556 11.702 1.00 93.38 152 GLY A CA 1
ATOM 1203 C C . GLY A 1 152 ? 3.442 0.752 10.338 1.00 93.38 152 GLY A C 1
ATOM 1204 O O . GLY A 1 152 ? 2.726 0.712 9.343 1.00 93.38 152 GLY A O 1
ATOM 1205 N N . THR A 1 153 ? 4.767 0.928 10.268 1.00 97.44 153 THR A N 1
ATOM 1206 C CA . THR A 1 153 ? 5.517 0.863 9.006 1.00 97.44 153 THR A CA 1
ATOM 1207 C C . THR A 1 153 ? 6.604 -0.198 9.095 1.00 97.44 153 THR A C 1
ATOM 1209 O O . THR A 1 153 ? 7.533 -0.096 9.899 1.00 97.44 153 THR A O 1
ATOM 1212 N N . GLY A 1 154 ? 6.499 -1.206 8.234 1.00 96.38 154 GLY A N 1
ATOM 1213 C CA . GLY A 1 154 ? 7.511 -2.241 8.055 1.00 96.38 154 GLY A CA 1
ATOM 1214 C C . GLY A 1 154 ? 8.189 -2.123 6.697 1.00 96.38 154 GLY A C 1
ATOM 1215 O O . GLY A 1 154 ? 7.589 -1.664 5.724 1.00 96.38 154 GLY A O 1
ATOM 1216 N N . ARG A 1 155 ? 9.438 -2.569 6.625 1.00 94.38 155 ARG A N 1
ATOM 1217 C CA . ARG A 1 155 ? 10.240 -2.619 5.404 1.00 94.38 155 ARG A CA 1
ATOM 1218 C C . ARG A 1 155 ? 10.757 -4.029 5.174 1.00 94.38 155 ARG A C 1
ATOM 1220 O O . ARG A 1 155 ? 11.329 -4.610 6.090 1.00 94.38 155 ARG A O 1
ATOM 1227 N N . PHE A 1 156 ? 10.637 -4.524 3.948 1.00 94.62 156 PHE A N 1
ATOM 1228 C CA . PHE A 1 156 ? 11.273 -5.752 3.483 1.00 94.62 156 PHE A CA 1
ATOM 1229 C C . PHE A 1 156 ? 11.899 -5.501 2.112 1.00 94.62 156 PHE A C 1
ATOM 1231 O O . PHE A 1 156 ? 11.215 -5.098 1.170 1.00 94.62 156 PHE A O 1
ATOM 1238 N N . GLY A 1 157 ? 13.215 -5.667 2.008 1.00 91.25 157 GLY A N 1
ATOM 1239 C CA . GLY A 1 157 ? 13.927 -5.301 0.792 1.00 91.25 157 GLY A CA 1
ATOM 1240 C C . GLY A 1 157 ? 13.872 -3.792 0.491 1.00 91.25 157 GLY A C 1
ATOM 1241 O O . GLY A 1 157 ? 14.164 -2.929 1.331 1.00 91.25 157 GLY A O 1
ATOM 1242 N N . SER A 1 158 ? 13.450 -3.457 -0.728 1.00 90.62 158 SER A N 1
ATOM 1243 C CA . SER A 1 158 ? 13.145 -2.088 -1.173 1.00 90.62 158 SER A CA 1
ATOM 1244 C C . SER A 1 158 ? 11.681 -1.673 -0.958 1.00 90.62 158 SER A C 1
ATOM 1246 O O . SER A 1 158 ? 11.337 -0.518 -1.228 1.00 90.62 158 SER A O 1
ATOM 1248 N N . THR A 1 159 ? 10.831 -2.573 -0.453 1.00 94.19 159 THR A N 1
ATOM 1249 C CA . THR A 1 159 ? 9.399 -2.332 -0.253 1.00 94.19 159 THR A CA 1
ATOM 1250 C C . THR A 1 159 ? 9.091 -1.958 1.189 1.00 94.19 159 THR A C 1
ATOM 1252 O O . THR A 1 159 ? 9.581 -2.570 2.138 1.00 94.19 159 THR A O 1
ATOM 1255 N N . TYR A 1 160 ? 8.220 -0.972 1.345 1.00 95.56 160 TYR A N 1
ATOM 1256 C CA . TYR A 1 160 ? 7.663 -0.537 2.614 1.00 95.56 160 TYR A CA 1
ATOM 1257 C C . TYR A 1 160 ? 6.151 -0.729 2.588 1.00 95.56 160 TYR A C 1
ATOM 1259 O O . TYR A 1 160 ? 5.515 -0.474 1.565 1.00 95.56 160 TYR A O 1
ATOM 1267 N N . LEU A 1 161 ? 5.591 -1.133 3.723 1.00 98.00 161 LEU A N 1
ATOM 1268 C CA . LEU A 1 161 ? 4.157 -1.177 3.977 1.00 98.00 161 LEU A CA 1
ATOM 1269 C C . LEU A 1 161 ? 3.856 -0.308 5.195 1.00 98.00 161 LEU A C 1
ATOM 1271 O O . LEU A 1 161 ? 4.402 -0.558 6.269 1.00 98.00 161 LEU A O 1
ATOM 1275 N N . THR A 1 162 ? 2.967 0.670 5.029 1.00 98.56 162 THR A N 1
ATOM 1276 C CA . THR A 1 162 ? 2.436 1.506 6.111 1.00 98.56 162 THR A CA 1
ATOM 1277 C C . THR A 1 162 ? 0.954 1.198 6.330 1.00 98.56 162 THR A C 1
ATOM 1279 O O . THR A 1 162 ? 0.127 1.420 5.442 1.00 98.56 162 THR A O 1
ATOM 1282 N N . ALA A 1 163 ? 0.627 0.715 7.527 1.00 98.00 163 ALA A N 1
ATOM 1283 C CA . ALA A 1 163 ? -0.714 0.408 8.016 1.00 98.00 163 ALA A CA 1
ATOM 1284 C C . ALA A 1 163 ? -0.760 0.601 9.553 1.00 98.00 163 ALA A C 1
ATOM 1286 O O . ALA A 1 163 ? -0.583 -0.360 10.302 1.00 98.00 163 ALA A O 1
ATOM 1287 N N . PRO A 1 164 ? -0.989 1.831 10.062 1.00 96.94 164 PRO A N 1
ATOM 1288 C CA . PRO A 1 164 ? -0.874 2.170 11.493 1.00 96.94 164 PRO A CA 1
ATOM 1289 C C . PRO A 1 164 ? -1.773 1.383 12.458 1.00 96.94 164 PRO A C 1
ATOM 1291 O O . PRO A 1 164 ? -1.529 1.370 13.665 1.00 96.94 164 PRO A O 1
ATOM 1294 N N . PHE A 1 165 ? -2.820 0.758 11.927 1.00 96.56 165 PHE A N 1
ATOM 1295 C CA . PHE A 1 165 ? -3.804 -0.042 12.652 1.00 96.56 165 PHE A CA 1
ATOM 1296 C C . PHE A 1 165 ? -3.459 -1.541 12.692 1.00 96.56 165 PHE A C 1
ATOM 1298 O O . PHE A 1 165 ? -4.116 -2.284 13.415 1.00 96.56 165 PHE A O 1
ATOM 1305 N N . MET A 1 166 ? -2.453 -1.991 11.933 1.00 97.62 166 MET A N 1
ATOM 1306 C CA . MET A 1 166 ? -1.982 -3.378 11.934 1.00 97.62 166 MET A CA 1
ATOM 1307 C C . MET A 1 166 ? -0.834 -3.575 12.928 1.00 97.62 166 MET A C 1
ATOM 1309 O O . MET A 1 166 ? -0.040 -2.665 13.179 1.00 97.62 166 MET A O 1
ATOM 1313 N N . THR A 1 167 ? -0.713 -4.786 13.472 1.00 97.19 167 THR A N 1
ATOM 1314 C CA . THR A 1 167 ? 0.443 -5.170 14.290 1.00 97.19 167 THR A CA 1
ATOM 1315 C C . THR A 1 167 ? 1.684 -5.413 13.425 1.00 97.19 167 THR A C 1
ATOM 1317 O O . THR A 1 167 ? 1.598 -5.642 12.213 1.00 97.19 167 THR A O 1
ATOM 1320 N N . ASN A 1 168 ? 2.865 -5.416 14.049 1.00 97.75 168 ASN A N 1
ATOM 1321 C CA . ASN A 1 168 ? 4.120 -5.710 13.354 1.00 97.75 168 ASN A CA 1
ATOM 1322 C C . ASN A 1 168 ? 4.124 -7.128 12.755 1.00 97.75 168 ASN A C 1
ATOM 1324 O O . ASN A 1 168 ? 4.696 -7.351 11.687 1.00 97.75 168 ASN A O 1
ATOM 1328 N N . GLU A 1 169 ? 3.461 -8.089 13.398 1.00 97.19 169 GLU A N 1
ATOM 1329 C CA . GLU A 1 169 ? 3.325 -9.464 12.910 1.00 97.19 169 GLU A CA 1
ATOM 1330 C C . GLU A 1 169 ? 2.465 -9.518 11.643 1.00 97.19 169 GLU A C 1
ATOM 1332 O O . GLU A 1 169 ? 2.837 -10.190 10.680 1.00 97.19 169 GLU A O 1
ATOM 1337 N N . GLN A 1 170 ? 1.348 -8.782 11.613 1.00 98.19 170 GLN A N 1
ATOM 1338 C CA . GLN A 1 170 ? 0.490 -8.677 10.428 1.00 98.19 170 GLN A CA 1
ATOM 1339 C C . GLN A 1 170 ? 1.247 -8.036 9.259 1.00 98.19 170 GLN A C 1
ATOM 1341 O O . GLN A 1 17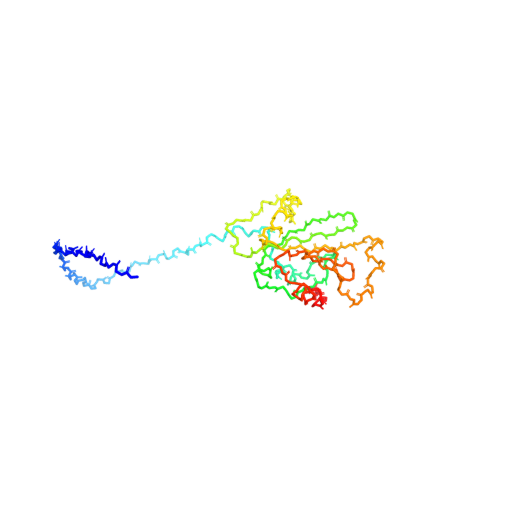0 ? 1.277 -8.598 8.164 1.00 98.19 170 GLN A O 1
ATOM 1346 N N . ILE A 1 171 ? 1.935 -6.917 9.508 1.00 98.44 171 ILE A N 1
ATOM 1347 C CA . ILE A 1 171 ? 2.760 -6.238 8.498 1.00 98.44 171 ILE A CA 1
ATOM 1348 C C . ILE A 1 171 ? 3.872 -7.163 7.987 1.00 98.44 171 ILE A C 1
ATOM 1350 O O . ILE A 1 171 ? 4.090 -7.259 6.779 1.00 98.44 171 ILE A O 1
ATOM 1354 N N . SER A 1 172 ? 4.551 -7.885 8.885 1.00 97.88 172 SER A N 1
ATOM 1355 C CA . SER A 1 172 ? 5.603 -8.838 8.510 1.00 97.88 172 SER A CA 1
ATOM 1356 C C . SER A 1 172 ? 5.071 -9.962 7.630 1.00 97.88 172 SER A C 1
ATOM 1358 O O . SER A 1 172 ? 5.723 -10.327 6.652 1.00 97.88 172 SER A O 1
ATOM 1360 N N . ARG A 1 173 ? 3.896 -10.510 7.964 1.00 98.31 173 ARG A N 1
ATOM 1361 C CA . ARG A 1 173 ? 3.248 -11.569 7.183 1.00 98.31 173 ARG A CA 1
ATOM 1362 C C . ARG A 1 173 ? 2.941 -11.092 5.768 1.00 98.31 173 ARG A C 1
ATOM 1364 O O . ARG A 1 173 ? 3.310 -11.778 4.819 1.00 98.31 173 ARG A O 1
ATOM 1371 N N . ILE A 1 174 ? 2.344 -9.906 5.633 1.00 98.50 174 ILE A N 1
ATOM 1372 C CA . ILE A 1 174 ? 2.035 -9.319 4.325 1.00 98.50 174 ILE A CA 1
ATOM 1373 C C . ILE A 1 174 ? 3.326 -9.123 3.529 1.00 98.50 174 ILE A C 1
ATOM 1375 O O . ILE A 1 174 ? 3.444 -9.657 2.434 1.00 98.50 174 ILE A O 1
ATOM 1379 N N . LEU A 1 175 ? 4.334 -8.442 4.079 1.00 97.44 175 LEU A N 1
ATOM 1380 C CA . LEU A 1 175 ? 5.578 -8.167 3.349 1.00 97.44 175 LEU A CA 1
ATOM 1381 C C . LEU A 1 175 ? 6.310 -9.440 2.894 1.00 97.44 175 LEU A C 1
ATOM 1383 O O . LEU A 1 175 ? 6.853 -9.467 1.791 1.00 97.44 175 LEU A O 1
ATOM 1387 N N . ARG A 1 176 ? 6.304 -10.502 3.710 1.00 96.94 176 ARG A N 1
ATOM 1388 C CA . ARG A 1 176 ? 6.939 -11.789 3.376 1.00 96.94 176 ARG A CA 1
ATOM 1389 C C . ARG A 1 176 ? 6.142 -12.642 2.391 1.00 96.94 176 ARG A C 1
ATOM 1391 O O . ARG A 1 176 ? 6.731 -13.511 1.764 1.00 96.94 176 ARG A O 1
ATOM 1398 N N . SER A 1 177 ? 4.841 -12.397 2.241 1.00 97.75 177 SER A N 1
ATOM 1399 C CA . SER A 1 177 ? 3.995 -13.097 1.259 1.00 97.75 177 SER A CA 1
ATOM 1400 C C . SER A 1 177 ? 4.249 -12.677 -0.195 1.00 97.75 177 SER A C 1
ATOM 1402 O O . SER A 1 177 ? 3.649 -13.242 -1.111 1.00 97.75 177 SER A O 1
AT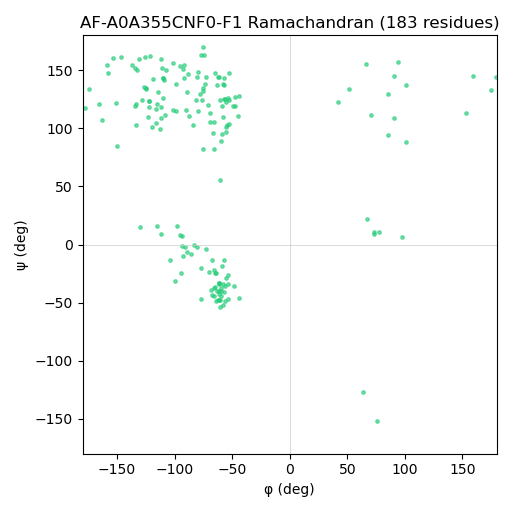OM 1404 N N . GLY A 1 178 ? 5.126 -11.683 -0.398 1.00 96.06 178 GLY A N 1
ATOM 1405 C CA . GLY A 1 178 ? 5.481 -11.143 -1.703 1.00 96.06 178 GLY A CA 1
ATOM 1406 C C . GLY A 1 178 ? 5.840 -12.236 -2.707 1.00 96.06 178 GLY A C 1
ATOM 1407 O O . GLY A 1 178 ? 6.805 -12.974 -2.506 1.00 96.06 178 GLY A O 1
ATOM 1408 N N . ARG A 1 179 ? 5.088 -12.312 -3.805 1.00 95.94 179 ARG A N 1
ATOM 1409 C CA . ARG A 1 179 ? 5.299 -13.274 -4.899 1.00 95.94 179 ARG A CA 1
ATOM 1410 C C . ARG A 1 179 ? 5.198 -12.589 -6.263 1.00 95.94 179 ARG A C 1
ATOM 1412 O O . ARG A 1 179 ? 4.473 -11.601 -6.376 1.00 95.94 179 ARG A O 1
ATOM 1419 N N . PRO A 1 180 ? 5.881 -13.091 -7.304 1.00 95.75 180 PRO A N 1
ATOM 1420 C CA . PRO A 1 180 ? 5.761 -12.529 -8.644 1.00 95.75 180 PRO A CA 1
ATOM 1421 C C . PRO A 1 180 ? 4.315 -12.545 -9.155 1.00 95.75 180 PRO A C 1
ATOM 1423 O O . PRO A 1 180 ? 3.610 -13.542 -8.995 1.00 95.75 180 PRO A O 1
ATOM 1426 N N . ILE A 1 181 ? 3.892 -11.461 -9.804 1.00 95.19 181 ILE A N 1
ATOM 1427 C CA . ILE A 1 181 ? 2.630 -11.405 -10.546 1.00 95.19 181 ILE A CA 1
ATOM 1428 C C . ILE A 1 181 ? 2.822 -12.153 -11.876 1.00 95.19 181 ILE A C 1
ATOM 1430 O O . ILE A 1 181 ? 3.728 -11.788 -12.639 1.00 95.19 181 ILE A O 1
ATOM 1434 N N . PRO A 1 182 ? 1.993 -13.172 -12.184 1.00 89.31 182 PRO A N 1
ATOM 1435 C CA . PRO A 1 182 ? 2.043 -13.865 -13.466 1.00 89.31 182 PRO A CA 1
ATOM 1436 C C . PRO A 1 182 ? 1.859 -12.882 -14.624 1.00 89.31 182 PRO A C 1
ATOM 1438 O O . PRO A 1 182 ? 0.886 -12.132 -14.661 1.00 89.31 182 PRO A O 1
ATOM 1441 N N . GLN A 1 183 ? 2.797 -12.875 -15.568 1.00 82.56 183 GLN A N 1
ATOM 1442 C CA . GLN A 1 183 ? 2.679 -12.048 -16.766 1.00 82.56 183 GLN A CA 1
ATOM 1443 C C . GLN A 1 183 ? 1.669 -12.693 -17.719 1.00 82.56 183 GLN A C 1
ATOM 1445 O O . GLN A 1 183 ? 1.743 -13.896 -17.979 1.00 82.56 183 GLN A O 1
ATOM 1450 N N . LYS A 1 184 ? 0.725 -11.903 -18.235 1.00 75.38 184 LYS A N 1
ATOM 1451 C CA . LYS A 1 184 ? -0.115 -12.327 -19.357 1.00 75.38 184 LYS A CA 1
ATOM 1452 C C . LYS A 1 184 ? 0.702 -12.152 -20.637 1.00 75.38 184 LYS A C 1
ATOM 1454 O O . LYS A 1 184 ? 1.090 -11.030 -20.950 1.00 75.38 184 LYS A O 1
ATOM 1459 N N . ASN A 1 185 ? 1.010 -13.269 -21.296 1.00 58.47 185 ASN A N 1
ATOM 1460 C CA . ASN A 1 185 ? 1.589 -13.284 -22.641 1.00 58.47 185 ASN A CA 1
ATOM 1461 C C . ASN A 1 185 ? 0.560 -12.832 -23.678 1.00 58.47 185 ASN A C 1
ATOM 1463 O O . ASN A 1 185 ? -0.639 -13.140 -23.472 1.00 58.47 185 ASN A O 1
#